Protein AF-A0A7Z9SEG4-F1 (afdb_monomer_lite)

Radius of gyration: 17.9 Å; chains: 1; bounding box: 52×34×48 Å

pLDDT: mean 83.21, std 14.23, range [38.59, 97.62]

Foldseek 3Di:
DPPLPDAKDKDKQADPVCVLQAPQPRWAAPVRVLVVLVSDDFQFWKWKWAFWCALPFTAIWTWTDTSNDIWIWGFRCPDVVGGPIDGLVPDFPVPDDPPPRPDDDPVNSHTTTPIMIMIGHDPVPDDDDDDDPPDDPVVVCVVVCVVVVPPDDRDKDWAWDAWDKDKIFGNADPSGDNCPVPPPDPVGIDIDTDHTDTDID

Secondary structure (DSSP, 8-state):
--------EEEEES-HHHHHTT--SS-B-HHHHHHHHTTS-TT-BEEEEEE--GGG---EEEEEEETTEEEEEEEETTSSSS-EEEETTT--GGGTS---PPP--GGGGS--BSEEEEEE--GGG-----PPTT--HHHHHHHHHHHHT--------EEEES-EEEEEE----TT---GGG-S--TTTEEEEEEPSEEEE-

Structure (mmCIF, N/CA/C/O backbone):
data_AF-A0A7Z9SEG4-F1
#
_entry.id   AF-A0A7Z9SEG4-F1
#
loop_
_atom_site.group_PDB
_atom_site.id
_atom_site.type_symbol
_atom_site.label_atom_id
_atom_site.label_alt_id
_atom_site.label_comp_id
_atom_site.label_asym_id
_atom_site.label_entity_id
_atom_site.label_seq_id
_atom_site.pdbx_PDB_ins_code
_atom_site.Cartn_x
_atom_site.Cartn_y
_atom_site.Cartn_z
_atom_site.occupancy
_atom_site.B_iso_or_equiv
_atom_site.auth_seq_id
_atom_site.auth_comp_id
_atom_site.auth_asym_id
_atom_site.auth_atom_id
_atom_site.pdbx_PDB_model_num
ATOM 1 N N . MET A 1 1 ? -30.290 11.384 -7.084 1.00 38.59 1 MET A N 1
ATOM 2 C CA . MET A 1 1 ? -29.265 10.984 -6.103 1.00 38.59 1 MET A CA 1
ATOM 3 C C . MET A 1 1 ? -29.045 9.500 -6.323 1.00 38.59 1 MET A C 1
ATOM 5 O O . MET A 1 1 ? -29.920 8.720 -5.975 1.00 38.59 1 MET A O 1
ATOM 9 N N . ILE A 1 2 ? -28.007 9.134 -7.077 1.00 39.34 2 ILE A N 1
ATOM 10 C CA . ILE A 1 2 ? -27.655 7.723 -7.262 1.00 39.34 2 ILE A CA 1
ATOM 11 C C . ILE A 1 2 ? -26.959 7.345 -5.964 1.00 39.34 2 ILE A C 1
ATOM 13 O O . ILE A 1 2 ? -25.858 7.815 -5.699 1.00 39.34 2 ILE A O 1
ATOM 17 N N . ILE A 1 3 ? -27.660 6.612 -5.106 1.00 45.16 3 ILE A N 1
ATOM 18 C CA . ILE A 1 3 ? -27.028 5.966 -3.963 1.00 45.16 3 ILE A CA 1
ATOM 19 C C . ILE A 1 3 ? -26.102 4.926 -4.590 1.00 45.16 3 ILE A C 1
ATOM 21 O O . ILE A 1 3 ? -26.561 4.048 -5.316 1.00 45.16 3 ILE A O 1
ATOM 25 N N . SER A 1 4 ? -24.797 5.107 -4.422 1.00 53.44 4 SER A N 1
ATOM 26 C CA . SER A 1 4 ? -23.819 4.100 -4.806 1.00 53.44 4 SER A CA 1
ATOM 27 C C . SER A 1 4 ? -24.093 2.860 -3.948 1.00 53.44 4 SER A C 1
ATOM 29 O O . SER A 1 4 ? -23.812 2.877 -2.758 1.00 53.44 4 SER A O 1
ATOM 31 N N . ASP A 1 5 ? -24.655 1.795 -4.529 1.00 64.19 5 ASP A N 1
ATOM 32 C CA . ASP A 1 5 ? -24.838 0.475 -3.882 1.00 64.19 5 ASP A CA 1
ATOM 33 C C . ASP A 1 5 ? -23.498 -0.254 -3.639 1.00 64.19 5 ASP A C 1
ATOM 35 O O . ASP A 1 5 ? -23.445 -1.460 -3.375 1.00 64.19 5 ASP A O 1
ATOM 39 N N . LYS A 1 6 ? -22.380 0.459 -3.785 1.00 76.69 6 LYS A N 1
ATOM 40 C CA . LYS A 1 6 ? -21.054 -0.098 -3.597 1.00 76.69 6 LYS A CA 1
ATOM 41 C C . LYS A 1 6 ? -20.789 -0.279 -2.113 1.00 76.69 6 LYS A C 1
ATOM 43 O O . LYS A 1 6 ? -21.224 0.506 -1.280 1.00 76.69 6 LYS A O 1
ATOM 48 N N . ARG A 1 7 ? -20.055 -1.340 -1.806 1.00 87.94 7 ARG A N 1
ATOM 49 C CA . ARG A 1 7 ? -19.527 -1.635 -0.475 1.00 87.94 7 ARG A CA 1
ATOM 50 C C . ARG A 1 7 ? -18.023 -1.429 -0.508 1.00 87.94 7 ARG A C 1
ATOM 52 O O . ARG A 1 7 ? -17.440 -1.477 -1.596 1.00 87.94 7 ARG A O 1
ATOM 59 N N . SER A 1 8 ? -17.417 -1.265 0.665 1.00 92.81 8 SER A N 1
ATOM 60 C CA . SER A 1 8 ? -15.964 -1.328 0.799 1.00 92.81 8 SER A CA 1
ATOM 61 C C . SER A 1 8 ? -15.424 -2.575 0.095 1.00 92.81 8 SER A C 1
ATOM 63 O O . SER A 1 8 ? -16.002 -3.663 0.209 1.00 92.81 8 SER A O 1
ATOM 65 N N . ILE A 1 9 ? -14.350 -2.414 -0.671 1.00 93.94 9 ILE A N 1
ATOM 66 C CA . ILE A 1 9 ? -13.813 -3.464 -1.539 1.00 93.94 9 ILE A CA 1
ATOM 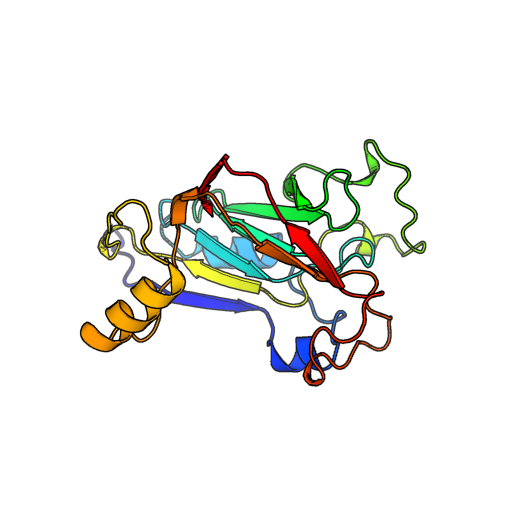67 C C . ILE A 1 9 ? -12.295 -3.374 -1.600 1.00 93.94 9 ILE A C 1
ATOM 69 O O . ILE A 1 9 ? -11.742 -2.281 -1.547 1.00 93.94 9 ILE A O 1
ATOM 73 N N . ILE A 1 10 ? -11.640 -4.524 -1.760 1.00 94.94 10 ILE A N 1
ATOM 74 C CA . ILE A 1 10 ? -10.233 -4.596 -2.150 1.00 94.94 10 ILE A CA 1
ATOM 75 C C . ILE A 1 10 ? -10.153 -4.963 -3.627 1.00 94.94 10 ILE A C 1
ATOM 77 O O . ILE A 1 10 ? -10.695 -5.983 -4.055 1.00 94.94 10 ILE A O 1
ATOM 81 N N . LEU A 1 11 ? -9.455 -4.129 -4.386 1.00 95.25 11 LEU A N 1
ATOM 82 C CA . LEU A 1 11 ? -9.065 -4.363 -5.764 1.00 95.25 11 LEU A CA 1
ATOM 83 C C . LEU A 1 11 ? -7.620 -4.862 -5.766 1.00 95.25 11 LEU A C 1
ATOM 85 O O . LEU A 1 11 ? -6.715 -4.176 -5.289 1.00 95.25 11 LEU A O 1
ATOM 89 N N . ALA A 1 12 ? -7.414 -6.078 -6.265 1.00 95.25 12 ALA A N 1
ATOM 90 C CA . ALA A 1 12 ? -6.092 -6.667 -6.419 1.00 95.25 12 ALA A CA 1
ATOM 91 C C . ALA A 1 12 ? -5.702 -6.656 -7.899 1.00 95.25 12 ALA A C 1
ATOM 93 O O . ALA A 1 12 ? -6.347 -7.297 -8.731 1.00 95.25 12 ALA A O 1
ATOM 94 N N . TYR A 1 13 ? -4.633 -5.934 -8.209 1.00 95.06 13 TYR A N 1
ATOM 95 C CA . TYR A 1 13 ? -4.049 -5.843 -9.537 1.00 95.06 13 TYR A CA 1
ATOM 96 C C . TYR A 1 13 ? -2.912 -6.858 -9.625 1.00 95.06 13 TYR A C 1
ATOM 98 O O . TYR A 1 13 ? -1.961 -6.805 -8.843 1.00 95.06 13 TYR A O 1
ATOM 106 N N . ASN A 1 14 ? -3.033 -7.806 -10.561 1.00 92.00 14 ASN A N 1
ATOM 107 C CA . ASN A 1 14 ? -2.236 -9.037 -10.620 1.00 92.00 14 ASN A CA 1
ATOM 108 C C . ASN A 1 14 ? -2.370 -9.897 -9.344 1.00 92.00 14 ASN A C 1
ATOM 110 O O . ASN A 1 14 ? -3.401 -9.891 -8.676 1.00 92.00 14 ASN A O 1
ATOM 114 N N . THR A 1 15 ? -1.372 -10.735 -9.045 1.00 89.69 15 THR A N 1
ATOM 115 C CA . THR A 1 15 ? -1.440 -11.713 -7.950 1.00 89.69 15 THR A CA 1
ATOM 116 C C . THR A 1 15 ? -0.110 -11.813 -7.222 1.00 89.69 15 THR A C 1
ATOM 118 O O . THR A 1 15 ? 0.933 -11.871 -7.877 1.00 89.69 15 THR A O 1
ATOM 121 N N . VAL A 1 16 ? -0.164 -11.994 -5.902 1.00 85.50 16 VAL A N 1
ATOM 122 C CA . VAL A 1 16 ? 1.016 -12.293 -5.078 1.00 85.50 16 VAL A CA 1
ATOM 123 C C . VAL A 1 16 ? 1.747 -13.541 -5.584 1.00 85.50 16 VAL A C 1
ATOM 125 O O . VAL A 1 16 ? 2.963 -13.530 -5.666 1.00 85.50 16 VAL A O 1
ATOM 128 N N . GLU A 1 17 ? 1.045 -14.593 -6.022 1.00 84.69 17 GLU A N 1
ATOM 129 C CA . GLU A 1 17 ? 1.696 -15.809 -6.546 1.00 84.69 17 GLU A CA 1
ATOM 130 C C . GLU A 1 17 ? 2.631 -15.517 -7.732 1.00 84.69 17 GLU A C 1
ATOM 132 O O . GLU A 1 17 ? 3.761 -16.004 -7.776 1.00 84.69 17 GLU A O 1
ATOM 137 N N . ARG A 1 18 ? 2.171 -14.715 -8.697 1.00 84.88 18 ARG A N 1
ATOM 138 C CA . ARG A 1 18 ? 2.988 -14.294 -9.845 1.00 84.88 18 ARG A CA 1
ATOM 139 C C . ARG A 1 18 ? 4.162 -13.426 -9.405 1.00 84.88 18 ARG A C 1
ATOM 141 O O . ARG A 1 18 ? 5.273 -13.658 -9.872 1.00 84.88 18 ARG A O 1
ATOM 148 N N . LEU A 1 19 ? 3.930 -12.503 -8.472 1.00 83.50 19 LEU A N 1
ATOM 149 C CA . LEU A 1 19 ? 4.985 -11.676 -7.890 1.00 83.50 19 LEU A CA 1
ATOM 150 C C . LEU A 1 19 ? 6.067 -12.533 -7.212 1.00 83.50 19 LEU A C 1
ATOM 152 O O . LEU A 1 19 ? 7.251 -12.311 -7.442 1.00 83.50 19 LEU A O 1
ATOM 156 N N . LEU A 1 20 ? 5.674 -13.552 -6.439 1.00 78.44 20 LEU A N 1
ATOM 157 C CA . LEU A 1 20 ? 6.602 -14.464 -5.760 1.00 78.44 20 LEU A CA 1
ATOM 158 C C . LEU A 1 20 ? 7.392 -15.344 -6.739 1.00 78.44 20 LEU A C 1
ATOM 160 O O . LEU A 1 20 ? 8.507 -15.743 -6.427 1.00 78.44 20 LEU A O 1
ATOM 164 N N . LYS A 1 21 ? 6.841 -15.620 -7.928 1.00 78.88 21 LYS A N 1
ATOM 165 C CA . LYS A 1 21 ? 7.554 -16.258 -9.054 1.00 78.88 21 LYS A CA 1
ATOM 166 C C . LYS A 1 21 ? 8.374 -15.259 -9.880 1.00 78.88 21 LYS A C 1
ATOM 168 O O . LYS A 1 21 ? 8.955 -15.633 -10.896 1.00 78.88 21 LYS A O 1
ATOM 173 N N . GLY A 1 22 ? 8.392 -13.998 -9.456 1.00 76.94 22 GLY A N 1
ATOM 174 C CA . GLY A 1 22 ? 9.146 -12.907 -10.039 1.00 76.94 22 GLY A CA 1
ATOM 175 C C . GLY A 1 22 ? 8.631 -12.399 -11.385 1.00 76.94 22 GLY A C 1
ATOM 176 O O . GLY A 1 22 ? 9.407 -11.955 -12.232 1.00 76.94 22 GLY A O 1
ATOM 177 N N . ASP A 1 23 ? 7.316 -12.435 -11.582 1.00 81.38 23 ASP A N 1
ATOM 178 C CA . ASP A 1 23 ? 6.656 -11.769 -12.701 1.00 81.38 23 ASP A CA 1
ATOM 179 C C . ASP A 1 23 ? 6.561 -10.257 -12.449 1.00 81.38 23 ASP A C 1
ATOM 181 O O . ASP A 1 23 ? 5.617 -9.766 -11.835 1.00 81.38 23 ASP A O 1
ATOM 185 N N . PHE A 1 24 ? 7.561 -9.522 -12.938 1.00 79.69 24 PHE A N 1
ATOM 186 C CA . PHE A 1 24 ? 7.617 -8.054 -12.895 1.00 79.69 24 PHE A CA 1
ATOM 187 C C . PHE A 1 24 ? 7.248 -7.395 -14.235 1.00 79.69 24 PHE A C 1
ATOM 189 O O . PHE A 1 24 ? 7.429 -6.189 -14.413 1.00 79.69 24 PHE A O 1
ATOM 196 N N . PHE A 1 25 ? 6.754 -8.189 -15.190 1.00 79.25 25 PHE A N 1
ATOM 197 C CA . PHE A 1 25 ? 6.509 -7.772 -16.575 1.00 79.25 25 PHE A CA 1
ATOM 198 C C . PHE A 1 25 ? 5.028 -7.603 -16.895 1.00 79.25 25 PHE A C 1
ATOM 200 O O . PHE A 1 25 ? 4.685 -6.928 -17.862 1.00 79.25 25 PHE A O 1
ATOM 207 N N . HIS A 1 26 ? 4.150 -8.210 -16.099 1.00 86.06 26 HIS A N 1
ATOM 208 C CA . HIS A 1 26 ? 2.727 -7.907 -16.126 1.00 86.06 26 HIS A CA 1
ATOM 209 C C . HIS A 1 26 ? 2.437 -6.892 -15.043 1.00 86.06 26 HIS A C 1
ATOM 211 O O . HIS A 1 26 ? 2.637 -7.161 -13.865 1.00 86.06 26 HIS A O 1
ATOM 217 N N . PHE A 1 27 ? 1.968 -5.727 -15.453 1.00 90.00 27 PHE A N 1
ATOM 218 C CA . PHE A 1 27 ? 1.819 -4.582 -14.576 1.00 90.00 27 PHE A CA 1
ATOM 219 C C . PHE A 1 27 ? 0.515 -3.852 -14.868 1.00 90.00 27 PHE A C 1
ATOM 221 O O . PHE A 1 27 ? -0.074 -4.002 -15.937 1.00 90.00 27 PHE A O 1
ATOM 228 N N . SER A 1 28 ? 0.086 -3.057 -13.899 1.00 92.94 28 SER A N 1
ATOM 229 C CA . SER A 1 28 ? -0.955 -2.047 -14.067 1.00 92.94 28 SER A CA 1
ATOM 230 C C . SER A 1 28 ? -0.333 -0.656 -14.033 1.00 92.94 28 SER A C 1
ATOM 232 O O . SER A 1 28 ? 0.737 -0.461 -13.447 1.00 92.94 28 SER A O 1
ATOM 234 N N . LYS A 1 29 ? -0.994 0.305 -14.674 1.00 92.62 29 LYS A N 1
ATOM 235 C CA . LYS A 1 29 ? -0.584 1.715 -14.687 1.00 92.62 29 LYS A CA 1
ATOM 236 C C . LYS A 1 29 ? -1.476 2.560 -13.783 1.00 92.62 29 LYS A C 1
ATOM 238 O O . LYS A 1 29 ? -2.625 2.195 -13.530 1.00 92.62 29 LYS A O 1
ATOM 243 N N . ILE A 1 30 ? -0.972 3.717 -13.350 1.00 93.81 30 ILE A N 1
ATOM 244 C CA . ILE A 1 30 ? -1.744 4.685 -12.551 1.00 93.81 30 ILE A CA 1
ATOM 245 C C . ILE A 1 30 ? -3.067 5.031 -13.252 1.00 93.81 30 ILE A C 1
ATOM 247 O O . ILE A 1 30 ? -4.122 5.054 -12.617 1.00 93.81 30 ILE A O 1
ATOM 251 N N . GLU A 1 31 ? -3.049 5.248 -14.569 1.00 93.00 31 GLU A N 1
ATOM 252 C CA . GLU A 1 31 ? -4.240 5.639 -15.331 1.00 93.00 31 GLU A CA 1
ATOM 253 C C . GLU A 1 31 ? -5.309 4.539 -15.359 1.00 93.00 31 GLU A C 1
ATOM 255 O O . GLU A 1 31 ? -6.501 4.833 -15.341 1.00 93.00 31 GLU A O 1
ATOM 260 N N . GLU A 1 32 ? -4.899 3.271 -15.394 1.00 93.94 32 GLU A N 1
ATOM 261 C CA . GLU A 1 32 ? -5.815 2.124 -15.406 1.00 93.94 32 GLU A CA 1
ATOM 262 C C . GLU A 1 32 ? -6.486 1.958 -14.036 1.00 93.94 32 GLU A C 1
ATOM 264 O O . GLU A 1 32 ? -7.704 1.807 -13.952 1.00 93.94 32 GLU A O 1
ATOM 269 N N . ILE A 1 33 ? -5.698 2.074 -12.963 1.00 95.56 33 ILE A N 1
ATOM 270 C CA . ILE A 1 33 ? -6.176 1.991 -11.577 1.00 95.56 33 ILE A CA 1
ATOM 271 C C . ILE A 1 33 ? -7.150 3.144 -11.272 1.00 95.56 33 ILE A C 1
ATOM 273 O O . ILE A 1 33 ? -8.247 2.934 -10.753 1.00 95.56 33 ILE A O 1
ATOM 277 N N . THR A 1 34 ? -6.788 4.376 -11.637 1.00 95.38 34 THR A N 1
ATOM 278 C CA . THR A 1 34 ? -7.620 5.569 -11.379 1.00 95.38 34 THR A CA 1
ATOM 279 C C . THR A 1 34 ? -8.923 5.577 -12.183 1.00 95.38 34 THR A C 1
ATOM 281 O O . THR A 1 34 ? -9.952 6.037 -11.682 1.00 95.38 34 THR A O 1
ATOM 284 N N . GLN A 1 35 ? -8.936 5.009 -13.395 1.00 95.25 35 GLN A N 1
ATOM 285 C CA . GLN A 1 35 ? -10.178 4.791 -14.149 1.00 95.25 35 GLN A CA 1
ATOM 286 C C . GLN A 1 35 ? -11.146 3.858 -13.415 1.00 95.25 35 GLN A C 1
ATOM 288 O O . GLN A 1 35 ? -12.361 4.064 -13.472 1.00 95.25 35 GLN A O 1
ATOM 293 N N . GLU A 1 36 ? -10.639 2.848 -12.707 1.00 93.69 36 GLU A N 1
ATOM 294 C CA . GLU A 1 36 ? -11.483 1.962 -11.911 1.00 93.69 36 GLU A CA 1
ATOM 295 C C . GLU A 1 36 ? -12.069 2.689 -10.689 1.00 93.69 36 GLU A C 1
ATOM 297 O O . GLU A 1 36 ? -13.268 2.550 -10.402 1.00 93.69 36 GLU A O 1
ATOM 302 N N . PHE A 1 37 ? -11.269 3.543 -10.038 1.00 95.31 37 PHE A N 1
ATOM 303 C CA . PHE A 1 37 ? -11.691 4.355 -8.887 1.00 95.31 37 PHE A CA 1
ATOM 304 C C . PHE A 1 37 ? -12.780 5.363 -9.240 1.00 95.31 37 PHE A C 1
ATOM 306 O O . PHE A 1 37 ? -13.662 5.607 -8.420 1.00 95.31 37 PHE A O 1
ATOM 313 N N . ALA A 1 38 ? -12.800 5.874 -10.476 1.00 93.19 38 ALA A N 1
ATOM 314 C CA . ALA A 1 38 ? -13.823 6.808 -10.953 1.00 93.19 38 ALA A CA 1
ATOM 315 C C . ALA A 1 38 ? -15.262 6.262 -10.849 1.00 93.19 38 ALA A C 1
ATOM 317 O O . ALA A 1 38 ? -16.230 7.019 -10.939 1.00 93.19 38 ALA A O 1
ATOM 318 N N . ASN A 1 39 ? -15.423 4.950 -10.648 1.00 91.88 39 ASN A N 1
ATOM 319 C CA . ASN A 1 39 ? -16.723 4.334 -10.416 1.00 91.88 39 ASN A CA 1
ATOM 320 C C . ASN A 1 39 ? -17.193 4.428 -8.950 1.00 91.88 39 ASN A C 1
ATOM 322 O O . ASN A 1 39 ? -18.294 3.963 -8.653 1.00 91.88 39 ASN A O 1
ATOM 326 N N . PHE A 1 40 ? -16.357 4.876 -8.016 1.00 93.50 40 PHE A N 1
ATOM 327 C CA . PHE A 1 40 ? -16.645 4.965 -6.581 1.00 93.50 40 PHE A CA 1
ATOM 328 C C . PHE A 1 40 ? -16.966 6.406 -6.178 1.00 93.50 40 PHE A C 1
ATOM 330 O O . PHE A 1 40 ? -16.830 7.334 -6.976 1.00 93.50 40 PHE A O 1
ATOM 337 N N . ASP A 1 41 ? -17.465 6.588 -4.955 1.00 94.56 41 ASP A N 1
ATOM 338 C CA . ASP A 1 41 ? -17.665 7.933 -4.427 1.00 94.56 41 ASP A CA 1
ATOM 339 C C . ASP A 1 41 ? -16.300 8.608 -4.239 1.00 94.56 41 ASP A C 1
ATOM 341 O O . ASP A 1 41 ? -15.339 7.988 -3.787 1.00 94.56 41 ASP A O 1
ATOM 345 N N . LYS A 1 42 ? -16.225 9.879 -4.622 1.00 95.69 42 LYS A N 1
ATOM 346 C CA . LYS A 1 42 ? -14.997 10.672 -4.693 1.00 95.69 42 LYS A CA 1
ATOM 347 C C . LYS A 1 42 ? -14.308 10.820 -3.345 1.00 95.69 42 LYS A C 1
ATOM 349 O O . LYS A 1 42 ? -13.086 10.906 -3.310 1.00 95.69 42 LYS A O 1
ATOM 354 N N . GLU A 1 43 ? -15.096 10.845 -2.272 1.00 95.50 43 GLU A N 1
ATOM 355 C CA . GLU A 1 43 ? -14.629 11.033 -0.897 1.00 95.50 43 GLU A CA 1
ATOM 356 C C . GLU A 1 43 ? -14.315 9.708 -0.191 1.00 95.50 43 GLU A C 1
ATOM 358 O O . GLU A 1 43 ? -14.003 9.718 0.998 1.00 95.50 43 GLU A O 1
ATOM 363 N N . TRP A 1 44 ? -14.398 8.562 -0.878 1.00 96.12 44 TRP A N 1
ATOM 364 C CA . TRP A 1 44 ? -14.004 7.287 -0.281 1.00 96.12 44 TRP A CA 1
ATOM 365 C C . TRP A 1 44 ? -12.486 7.228 -0.092 1.00 96.12 44 TRP A C 1
ATOM 367 O O . TRP A 1 44 ? -11.757 7.394 -1.078 1.00 96.12 44 TRP A O 1
ATOM 377 N N . PRO A 1 45 ? -12.002 6.983 1.143 1.00 96.50 45 PRO A N 1
ATOM 378 C CA . PRO A 1 45 ? -10.597 6.764 1.409 1.00 96.50 45 PRO A CA 1
ATOM 379 C C . PRO A 1 45 ? -10.058 5.604 0.591 1.00 96.50 45 PRO A C 1
ATOM 381 O O . PRO A 1 45 ? -10.711 4.563 0.433 1.00 96.50 45 PRO A O 1
ATOM 384 N N . VAL A 1 46 ? -8.841 5.801 0.111 1.00 96.94 46 VAL A N 1
ATOM 385 C CA . VAL A 1 46 ? -8.051 4.784 -0.559 1.00 96.94 46 VAL A CA 1
ATOM 386 C C . VAL A 1 46 ? -6.918 4.397 0.377 1.00 96.94 46 VAL A C 1
ATOM 388 O O . VAL A 1 46 ? -6.245 5.269 0.915 1.00 96.94 46 VAL A O 1
ATOM 391 N N . ILE A 1 47 ? -6.732 3.098 0.593 1.00 96.88 47 ILE A N 1
ATOM 392 C CA . ILE A 1 47 ? -5.596 2.554 1.344 1.00 96.88 47 ILE A CA 1
ATOM 393 C C . ILE A 1 47 ? -5.063 1.379 0.544 1.00 96.88 47 ILE A C 1
ATOM 395 O O . ILE A 1 47 ? -5.784 0.410 0.304 1.00 96.88 47 ILE A O 1
ATOM 399 N N . GLY A 1 48 ? -3.813 1.447 0.114 1.00 96.19 48 GLY A N 1
ATOM 400 C CA . GLY A 1 48 ? -3.231 0.421 -0.727 1.00 96.19 48 GLY A CA 1
ATOM 401 C C . GLY A 1 48 ? -1.744 0.240 -0.515 1.00 96.19 48 GLY A C 1
ATOM 402 O O . GLY A 1 48 ? -1.033 1.145 -0.088 1.00 96.19 48 GLY A O 1
ATOM 403 N N . LEU A 1 49 ? -1.291 -0.958 -0.858 1.00 95.12 49 LEU A N 1
ATOM 404 C CA . LEU A 1 49 ? 0.109 -1.346 -0.832 1.00 95.12 49 LEU A CA 1
ATOM 405 C C . LEU A 1 49 ? 0.446 -2.180 -2.060 1.00 95.12 49 LEU A C 1
ATOM 407 O O . LEU A 1 49 ? -0.422 -2.807 -2.676 1.00 95.12 49 LEU A O 1
ATOM 411 N N . GLY A 1 50 ? 1.723 -2.232 -2.392 1.00 93.38 50 GLY A N 1
ATOM 412 C CA . GLY A 1 50 ? 2.228 -3.081 -3.450 1.00 93.38 50 GLY A CA 1
ATOM 413 C C . GLY A 1 50 ? 3.682 -2.786 -3.747 1.00 93.38 50 GLY A C 1
ATOM 414 O O . GLY A 1 50 ? 4.445 -2.377 -2.879 1.00 93.38 50 GLY A O 1
ATOM 415 N N . THR A 1 51 ? 4.064 -2.994 -4.997 1.00 90.75 51 THR A N 1
ATOM 416 C CA . THR A 1 51 ? 5.434 -2.775 -5.455 1.00 90.75 51 THR A CA 1
ATOM 417 C C . THR A 1 51 ? 5.410 -2.201 -6.859 1.00 90.75 51 THR A C 1
ATOM 419 O O . THR A 1 51 ? 4.427 -2.342 -7.594 1.00 90.75 51 THR A O 1
ATOM 422 N N . THR A 1 52 ? 6.507 -1.574 -7.253 1.00 88.00 52 THR A N 1
ATOM 423 C CA . THR A 1 52 ? 6.696 -1.098 -8.616 1.00 88.00 52 THR A CA 1
ATOM 424 C C . THR A 1 52 ? 7.805 -1.891 -9.306 1.00 88.00 52 THR A C 1
ATOM 426 O O . THR A 1 52 ? 8.493 -2.704 -8.703 1.00 88.00 52 THR A O 1
ATOM 429 N N . ASN A 1 53 ? 7.957 -1.737 -10.613 1.00 78.56 53 ASN A N 1
ATOM 430 C CA . ASN A 1 53 ? 9.167 -2.125 -11.337 1.00 78.56 53 ASN A CA 1
ATOM 431 C C . ASN A 1 53 ? 9.975 -0.888 -11.777 1.00 78.56 53 ASN A C 1
ATOM 433 O O . ASN A 1 53 ? 10.912 -1.019 -12.570 1.00 78.56 53 ASN A O 1
ATOM 437 N N . TRP A 1 54 ? 9.617 0.300 -11.269 1.00 76.44 54 TRP A N 1
ATOM 438 C CA . TRP A 1 54 ? 10.150 1.582 -11.713 1.00 76.44 54 TRP A CA 1
ATOM 439 C C . TRP A 1 54 ? 11.670 1.622 -11.621 1.00 76.44 54 TRP A C 1
ATOM 441 O O . TRP A 1 54 ? 12.256 1.278 -10.593 1.00 76.44 54 TRP A O 1
ATOM 451 N N . TYR A 1 55 ? 12.329 1.975 -12.726 1.00 69.56 55 TYR A N 1
ATOM 452 C CA . TYR A 1 55 ? 13.790 1.953 -12.841 1.00 69.56 55 TYR A CA 1
ATOM 453 C C . TYR A 1 55 ? 14.464 0.628 -12.410 1.00 69.56 55 TYR A C 1
ATOM 455 O O . TYR A 1 55 ? 15.641 0.624 -12.039 1.00 69.56 55 TYR A O 1
ATOM 463 N N . LYS A 1 56 ? 13.746 -0.509 -12.457 1.00 70.06 56 LYS A N 1
ATOM 464 C CA . LYS A 1 56 ? 14.180 -1.815 -11.909 1.00 70.06 56 LYS A CA 1
ATOM 465 C C . LYS A 1 56 ? 14.526 -1.771 -10.412 1.00 70.06 56 LYS A C 1
ATOM 467 O O . LYS A 1 56 ? 15.393 -2.512 -9.939 1.00 70.06 56 LYS A O 1
ATOM 472 N N . ARG A 1 57 ? 13.867 -0.884 -9.666 1.00 73.56 57 ARG A N 1
ATOM 473 C CA . ARG A 1 57 ? 13.986 -0.721 -8.215 1.00 73.56 57 ARG A CA 1
ATOM 474 C C . ARG A 1 57 ? 12.624 -0.991 -7.613 1.00 73.56 57 ARG A C 1
ATOM 476 O O . ARG A 1 57 ? 11.773 -0.114 -7.561 1.00 73.56 57 ARG A O 1
ATOM 483 N N . ASN A 1 58 ? 12.415 -2.240 -7.224 1.00 76.44 58 ASN A N 1
ATOM 484 C CA . ASN A 1 58 ? 11.054 -2.710 -7.059 1.00 76.44 58 ASN A CA 1
ATOM 485 C C . ASN A 1 58 ? 10.341 -2.001 -5.894 1.00 76.44 58 ASN A C 1
ATOM 487 O O . ASN A 1 58 ? 9.222 -1.534 -6.074 1.00 76.44 58 ASN A O 1
ATOM 491 N N . GLY A 1 59 ? 11.050 -1.749 -4.787 1.00 81.31 59 GLY A N 1
ATOM 492 C CA . GLY A 1 59 ? 10.626 -0.885 -3.682 1.00 81.31 59 GLY A CA 1
ATOM 493 C C . GLY A 1 59 ? 9.219 -1.170 -3.153 1.00 81.31 59 GLY A C 1
ATOM 494 O O . GLY A 1 59 ? 8.560 -2.134 -3.548 1.00 81.31 59 GLY A O 1
ATOM 495 N N . GLU A 1 60 ? 8.753 -0.305 -2.260 1.00 89.00 60 GLU A N 1
ATOM 496 C CA . GLU A 1 60 ? 7.416 -0.428 -1.678 1.00 89.00 60 GLU A CA 1
ATOM 497 C C . GLU A 1 60 ? 6.541 0.703 -2.215 1.00 89.00 60 GLU A C 1
ATOM 499 O O . GLU A 1 60 ? 6.915 1.877 -2.146 1.00 89.00 60 GLU A O 1
ATOM 504 N N . ALA A 1 61 ? 5.402 0.345 -2.802 1.00 93.44 61 ALA A N 1
ATOM 505 C CA . ALA A 1 61 ? 4.414 1.292 -3.297 1.00 93.44 61 ALA A CA 1
ATOM 506 C C . ALA A 1 61 ? 3.261 1.398 -2.295 1.00 93.44 61 ALA A C 1
ATOM 508 O O . ALA A 1 61 ? 2.772 0.385 -1.794 1.00 93.44 61 ALA A O 1
ATOM 509 N N . ILE A 1 62 ? 2.822 2.622 -2.032 1.00 94.94 62 ILE A N 1
ATOM 510 C CA . ILE A 1 62 ? 1.716 2.957 -1.134 1.00 94.94 62 ILE A CA 1
ATOM 511 C C . ILE A 1 62 ? 0.693 3.742 -1.953 1.00 94.94 62 ILE A C 1
ATOM 513 O O . ILE A 1 62 ? 1.065 4.530 -2.822 1.00 94.94 62 ILE A O 1
ATOM 517 N N . VAL A 1 63 ? -0.594 3.515 -1.703 1.00 96.19 63 VAL A N 1
ATOM 518 C CA . VAL A 1 63 ? -1.664 4.343 -2.270 1.00 96.19 63 VAL A CA 1
ATOM 519 C C . VAL A 1 63 ? -2.524 4.864 -1.145 1.00 96.19 63 VAL A C 1
ATOM 521 O O . VAL A 1 63 ? -3.068 4.075 -0.375 1.00 96.19 63 VAL A O 1
ATOM 524 N N . GLU A 1 64 ? -2.667 6.178 -1.072 1.00 96.12 64 GLU A N 1
ATOM 525 C CA . GLU A 1 64 ? -3.464 6.832 -0.040 1.00 96.12 64 GLU A CA 1
ATOM 526 C C . GLU A 1 64 ? -4.271 8.014 -0.588 1.00 96.12 64 GLU A C 1
ATOM 528 O O . GLU A 1 64 ? -4.249 8.311 -1.784 1.00 96.12 64 GLU A O 1
ATOM 533 N N . GLY A 1 65 ? -5.041 8.670 0.281 1.00 95.56 65 GLY A N 1
ATOM 534 C CA . GLY A 1 65 ? -5.902 9.793 -0.081 1.00 95.56 65 GLY A CA 1
ATOM 535 C C . GLY A 1 65 ? -7.331 9.354 -0.389 1.00 95.56 65 GLY A C 1
ATOM 536 O O . GLY A 1 65 ? -7.928 8.576 0.356 1.00 95.56 65 GLY A O 1
ATOM 537 N N . PHE A 1 66 ? -7.905 9.884 -1.468 1.00 97.06 66 PHE A N 1
ATOM 538 C CA . PHE A 1 66 ? -9.319 9.697 -1.809 1.00 97.06 66 PHE A CA 1
ATOM 539 C C . PHE A 1 66 ? -9.493 9.210 -3.244 1.00 97.06 66 PHE A C 1
ATOM 541 O O . PHE A 1 66 ? -8.654 9.490 -4.094 1.00 97.06 66 PHE A O 1
ATOM 548 N N . ALA A 1 67 ? -10.610 8.546 -3.546 1.00 96.50 67 ALA A N 1
ATOM 549 C CA . ALA A 1 67 ? -10.867 7.980 -4.872 1.00 96.50 67 ALA A CA 1
ATOM 550 C C . ALA A 1 67 ? -10.759 9.001 -6.026 1.00 96.50 67 ALA A C 1
ATOM 552 O O . ALA A 1 67 ? -10.358 8.629 -7.127 1.00 96.50 67 ALA A O 1
ATOM 553 N N . GLU A 1 68 ? -11.097 10.279 -5.795 1.00 96.00 68 GLU A N 1
ATOM 554 C CA . GLU A 1 68 ? -10.934 11.339 -6.806 1.00 96.00 68 GLU A CA 1
ATOM 555 C C . GLU A 1 68 ? -9.477 11.773 -7.010 1.00 96.00 68 GLU A C 1
ATOM 557 O O . GLU A 1 68 ? -9.095 12.096 -8.132 1.00 96.00 68 GLU A O 1
ATOM 562 N N . ASN A 1 69 ? -8.679 11.788 -5.941 1.00 95.75 69 ASN A N 1
ATOM 563 C CA . ASN A 1 69 ? -7.295 12.259 -5.952 1.00 95.75 69 ASN A CA 1
ATOM 564 C C . ASN A 1 69 ? -6.413 11.308 -5.125 1.00 95.75 69 ASN A C 1
ATOM 566 O O . ASN A 1 69 ? -5.985 11.678 -4.028 1.00 95.75 69 ASN A O 1
ATOM 570 N N . PRO A 1 70 ? -6.184 10.073 -5.601 1.00 96.50 70 PRO A N 1
ATOM 571 C CA . PRO A 1 70 ? -5.295 9.147 -4.924 1.00 96.50 70 PRO A CA 1
ATOM 572 C C . PRO A 1 70 ? -3.841 9.570 -5.138 1.00 96.50 70 PRO A C 1
ATOM 574 O O . PRO A 1 70 ? -3.434 9.934 -6.250 1.00 96.50 70 PRO A O 1
ATOM 577 N N . GLU A 1 71 ? -3.050 9.470 -4.081 1.00 96.25 71 GLU A N 1
ATOM 578 C CA . GLU A 1 71 ? -1.604 9.623 -4.142 1.00 96.25 71 GLU A CA 1
ATOM 579 C C . GLU A 1 71 ? -0.966 8.246 -4.281 1.00 96.25 71 GLU A C 1
ATOM 581 O O . GLU A 1 71 ? -1.201 7.356 -3.468 1.00 96.25 71 GLU A O 1
ATOM 586 N N . PHE A 1 72 ? -0.166 8.071 -5.328 1.00 95.56 72 PHE A N 1
ATOM 587 C CA . PHE A 1 72 ? 0.674 6.901 -5.525 1.00 95.56 72 PHE A CA 1
ATOM 588 C C . PHE A 1 72 ? 2.063 7.268 -5.033 1.00 95.56 72 PHE A C 1
ATOM 590 O O . PHE A 1 72 ? 2.773 8.057 -5.651 1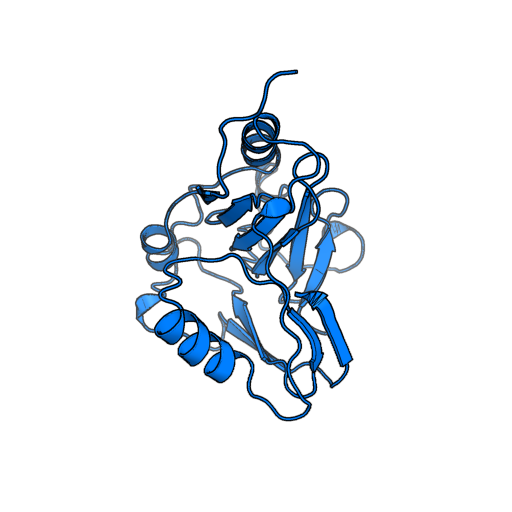.00 95.56 72 PHE A O 1
ATOM 597 N N . LEU A 1 73 ? 2.445 6.712 -3.897 1.00 93.94 73 LEU A N 1
ATOM 598 C CA . LEU A 1 73 ? 3.720 6.981 -3.260 1.00 93.94 73 LEU A CA 1
ATOM 599 C C . LEU A 1 73 ? 4.645 5.786 -3.454 1.00 93.94 73 LEU A C 1
ATOM 601 O O . LEU A 1 73 ? 4.217 4.632 -3.479 1.00 93.94 73 LEU A O 1
ATOM 605 N N . TRP A 1 74 ? 5.934 6.064 -3.566 1.00 91.25 74 TRP A N 1
ATOM 606 C CA . TRP A 1 74 ? 6.965 5.041 -3.628 1.00 91.25 74 TRP A CA 1
ATOM 607 C C . TRP A 1 74 ? 8.054 5.330 -2.610 1.00 91.25 74 TRP A C 1
ATOM 609 O O . TRP A 1 74 ? 8.615 6.426 -2.583 1.00 91.25 74 TRP A O 1
ATOM 619 N N . ALA A 1 75 ? 8.348 4.341 -1.773 1.00 88.19 75 ALA A N 1
ATOM 620 C CA . ALA A 1 75 ? 9.457 4.389 -0.839 1.00 88.19 75 ALA A CA 1
ATOM 621 C C . ALA A 1 75 ? 10.733 3.939 -1.558 1.00 88.19 75 ALA A C 1
ATOM 623 O O . ALA A 1 75 ? 10.927 2.744 -1.802 1.00 88.19 75 ALA A O 1
ATOM 624 N N . ASP A 1 76 ? 11.611 4.892 -1.883 1.00 84.25 76 ASP A N 1
ATOM 625 C CA . ASP A 1 76 ? 12.863 4.599 -2.580 1.00 84.25 76 ASP A CA 1
ATOM 626 C C . ASP A 1 76 ? 13.798 3.773 -1.674 1.00 84.25 76 ASP A C 1
ATOM 628 O O . ASP A 1 76 ? 14.283 4.275 -0.652 1.00 84.25 76 ASP A O 1
ATOM 632 N N . PRO A 1 77 ? 14.107 2.510 -2.020 1.00 79.06 77 PRO A N 1
ATOM 633 C CA . PRO A 1 77 ? 15.006 1.687 -1.218 1.00 79.06 77 PRO A CA 1
ATOM 634 C C . PRO A 1 77 ? 16.457 2.196 -1.237 1.00 79.06 77 PRO A C 1
ATOM 636 O O . PRO A 1 77 ? 17.278 1.756 -0.428 1.00 79.06 77 PRO A O 1
ATOM 639 N N . GLU A 1 78 ? 16.842 3.062 -2.173 1.00 79.31 78 GLU A N 1
ATOM 640 C CA . GLU A 1 78 ? 18.210 3.570 -2.321 1.00 79.31 78 GLU A CA 1
ATOM 641 C C . GLU A 1 78 ? 18.434 4.992 -1.815 1.00 79.31 78 GLU A C 1
ATOM 643 O O . GLU A 1 78 ? 19.592 5.412 -1.759 1.00 79.31 78 GLU A O 1
ATOM 648 N N . SER A 1 79 ? 17.387 5.689 -1.380 1.00 80.50 79 SER A N 1
ATOM 649 C CA . SER A 1 79 ? 17.526 7.025 -0.813 1.00 80.50 79 SER A CA 1
ATOM 650 C C . SER A 1 79 ? 18.378 7.028 0.462 1.00 80.50 79 SER A C 1
ATOM 652 O O . SER A 1 79 ? 18.582 6.000 1.117 1.00 80.50 79 SER A O 1
ATOM 654 N N . ASN A 1 80 ? 18.860 8.208 0.860 1.00 77.81 80 ASN A N 1
ATOM 655 C CA . ASN A 1 80 ? 19.561 8.398 2.128 1.00 77.81 80 ASN A CA 1
ATOM 656 C C . ASN A 1 80 ? 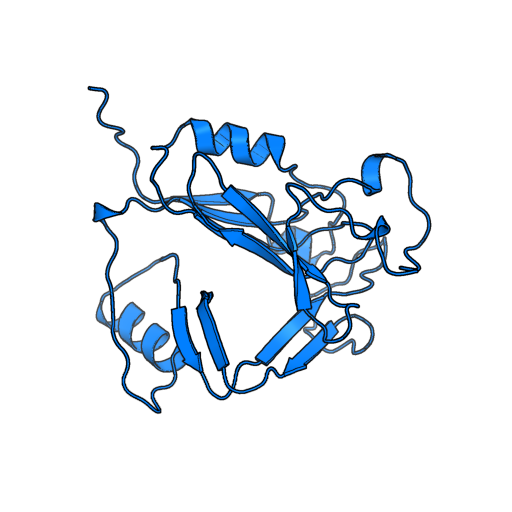18.867 9.469 2.996 1.00 77.81 80 ASN A C 1
ATOM 658 O O . ASN A 1 80 ? 19.010 10.659 2.705 1.00 77.81 80 ASN A O 1
ATOM 662 N N . PRO A 1 81 ? 18.150 9.088 4.072 1.00 77.88 81 PRO A N 1
ATOM 663 C CA . PRO A 1 81 ? 17.943 7.720 4.567 1.00 77.88 81 PRO A CA 1
ATOM 664 C C . PRO A 1 81 ? 17.032 6.877 3.644 1.00 77.88 81 PRO A C 1
ATOM 666 O O . PRO A 1 81 ? 16.253 7.464 2.889 1.00 77.88 81 PRO A O 1
ATOM 669 N N . PRO A 1 82 ? 17.108 5.529 3.687 1.00 78.50 82 PRO A N 1
ATOM 670 C CA . PRO A 1 82 ? 16.257 4.652 2.876 1.00 78.50 82 PRO A CA 1
ATOM 671 C C . PRO A 1 82 ? 14.765 4.833 3.162 1.00 78.50 82 PRO A C 1
ATOM 673 O O . PRO A 1 82 ? 14.370 5.068 4.305 1.00 78.50 82 PRO A O 1
ATOM 676 N N . GLY A 1 83 ? 13.940 4.663 2.130 1.00 80.69 83 GLY A N 1
ATOM 677 C CA . GLY A 1 83 ? 12.487 4.773 2.221 1.00 80.69 83 GLY A CA 1
ATOM 678 C C . GLY A 1 83 ? 11.976 6.211 2.160 1.00 80.69 83 GLY A C 1
ATOM 679 O O . GLY A 1 83 ? 10.910 6.497 2.700 1.00 80.69 83 GLY A O 1
ATOM 680 N N . LYS A 1 84 ? 12.724 7.127 1.529 1.00 85.56 84 LYS A N 1
ATOM 681 C CA . LYS A 1 84 ? 12.207 8.459 1.192 1.00 85.56 84 LYS A CA 1
ATOM 682 C C . LYS A 1 84 ? 11.007 8.276 0.267 1.00 85.56 84 LYS A C 1
ATOM 684 O O . LYS A 1 84 ? 11.119 7.604 -0.756 1.00 85.56 84 LYS A O 1
ATOM 689 N N . LEU A 1 85 ? 9.880 8.878 0.635 1.00 87.44 85 LEU A N 1
ATOM 690 C CA . LEU A 1 85 ? 8.672 8.846 -0.178 1.00 87.44 85 LEU A CA 1
ATOM 691 C C . LEU A 1 85 ? 8.806 9.804 -1.363 1.00 87.44 85 LEU A C 1
ATOM 693 O O . LEU A 1 85 ? 9.202 10.960 -1.200 1.00 87.44 85 LEU A O 1
ATOM 697 N N . ILE A 1 86 ? 8.470 9.298 -2.543 1.00 88.44 86 ILE A N 1
ATOM 698 C CA . ILE A 1 86 ? 8.371 10.039 -3.800 1.00 88.44 86 ILE A CA 1
ATOM 699 C C . ILE A 1 86 ? 6.925 9.931 -4.273 1.00 88.44 86 ILE A C 1
ATOM 701 O O . ILE A 1 86 ? 6.377 8.827 -4.305 1.00 88.44 86 ILE A O 1
ATOM 705 N N . ASN A 1 87 ? 6.308 11.058 -4.635 1.00 91.69 87 ASN A N 1
ATOM 706 C CA . ASN A 1 87 ? 4.946 11.054 -5.151 1.00 91.69 87 ASN A CA 1
ATOM 707 C C . ASN A 1 87 ? 4.971 10.803 -6.665 1.00 91.69 87 ASN A C 1
ATOM 709 O O . ASN A 1 87 ? 5.308 11.678 -7.459 1.00 91.69 87 ASN A O 1
ATOM 713 N N . LEU A 1 88 ? 4.589 9.593 -7.066 1.00 90.50 88 LEU A N 1
ATOM 714 C CA . LEU A 1 88 ? 4.623 9.109 -8.444 1.00 90.50 88 LEU A CA 1
ATOM 715 C C . LEU A 1 88 ? 3.660 9.845 -9.383 1.00 90.50 88 LEU A C 1
ATOM 717 O O . LEU A 1 88 ? 3.793 9.726 -10.599 1.00 90.50 88 LEU A O 1
ATOM 721 N N . ASN A 1 89 ? 2.681 10.583 -8.851 1.00 89.31 89 ASN A N 1
ATOM 722 C CA . ASN A 1 89 ? 1.783 11.387 -9.674 1.00 89.31 89 ASN A CA 1
ATOM 723 C C . ASN A 1 89 ? 2.494 12.612 -10.275 1.00 89.31 89 ASN A C 1
ATOM 725 O O . ASN A 1 89 ? 2.033 13.138 -11.290 1.00 89.31 89 ASN A O 1
ATOM 729 N N . TYR A 1 90 ? 3.572 13.090 -9.642 1.00 84.75 90 TYR A N 1
ATOM 730 C CA . TYR A 1 90 ? 4.181 14.389 -9.956 1.00 84.75 90 TYR A CA 1
ATOM 731 C C . TYR A 1 90 ? 5.704 14.345 -10.097 1.00 84.75 90 TYR A C 1
ATOM 733 O O . TYR A 1 90 ? 6.265 15.137 -10.856 1.00 84.75 90 TYR A O 1
ATOM 741 N N . ASP A 1 91 ? 6.363 13.440 -9.380 1.00 80.06 91 ASP A N 1
ATOM 742 C CA . ASP A 1 91 ? 7.810 13.398 -9.247 1.00 80.06 91 ASP A CA 1
ATOM 743 C C . ASP A 1 91 ? 8.424 12.257 -10.063 1.00 80.06 91 ASP A C 1
ATOM 745 O O . ASP A 1 91 ? 7.846 11.185 -10.233 1.00 80.06 91 ASP A O 1
ATOM 749 N N . HIS A 1 92 ? 9.661 12.478 -10.508 1.00 71.94 92 HIS A N 1
ATOM 750 C CA . HIS A 1 92 ? 10.532 11.454 -11.074 1.00 71.94 92 HIS A CA 1
ATOM 751 C C . HIS A 1 92 ? 11.878 11.459 -10.336 1.00 71.94 92 HIS A C 1
ATOM 753 O O . HIS A 1 92 ? 12.397 12.527 -9.995 1.00 71.94 92 HIS A O 1
ATOM 759 N N . PRO A 1 93 ? 12.491 10.290 -10.107 1.00 64.12 93 PRO A N 1
ATOM 760 C CA . PRO A 1 93 ? 13.718 10.157 -9.336 1.00 64.12 93 PRO A CA 1
ATOM 761 C C . PRO A 1 93 ? 14.931 10.726 -10.095 1.00 64.12 93 PRO A C 1
ATOM 763 O O . PRO A 1 93 ? 15.963 11.016 -9.495 1.00 64.12 93 PRO A O 1
ATOM 766 N N . ASP A 1 94 ? 14.771 10.988 -11.395 1.00 62.41 94 ASP A N 1
ATOM 767 C CA . ASP A 1 94 ? 15.748 11.604 -12.300 1.00 62.41 94 ASP A CA 1
ATOM 768 C C . ASP A 1 94 ? 16.158 13.032 -11.906 1.00 62.41 94 ASP A C 1
ATOM 770 O O . ASP A 1 94 ? 17.086 13.593 -12.493 1.00 62.41 94 ASP A O 1
ATOM 774 N N . HIS A 1 95 ? 15.457 13.649 -10.950 1.00 51.19 95 HIS A N 1
ATOM 775 C CA . HIS A 1 95 ? 15.585 15.077 -10.698 1.00 51.19 95 HIS A CA 1
ATOM 776 C C . HIS A 1 95 ? 16.743 15.493 -9.785 1.00 51.19 95 HIS A C 1
ATOM 778 O O . HIS A 1 95 ? 17.188 16.630 -9.933 1.00 51.19 95 HIS A O 1
ATOM 784 N N . GLU A 1 96 ? 17.293 14.640 -8.909 1.00 50.19 96 GLU A N 1
ATOM 785 C CA . GLU A 1 96 ? 18.326 15.117 -7.960 1.00 50.19 96 GLU A CA 1
ATOM 786 C C . GLU A 1 96 ? 19.456 14.141 -7.599 1.00 50.19 96 GLU A C 1
ATOM 788 O O . GLU A 1 96 ? 20.524 14.595 -7.181 1.00 50.19 96 GLU A O 1
ATOM 793 N N . GLU A 1 97 ? 19.312 12.830 -7.804 1.00 50.06 97 GLU A N 1
ATOM 794 C CA . GLU A 1 97 ? 20.354 11.868 -7.431 1.00 50.06 97 GLU A CA 1
ATOM 795 C C . GLU A 1 97 ? 20.827 11.075 -8.652 1.00 50.06 97 GLU A C 1
ATOM 797 O O . GLU A 1 97 ? 20.046 10.706 -9.521 1.00 50.06 97 GLU A O 1
ATOM 802 N N . ASN A 1 98 ? 22.137 10.826 -8.748 1.00 50.38 98 ASN A N 1
ATOM 803 C CA . ASN A 1 98 ? 22.764 10.011 -9.796 1.00 50.38 98 ASN A CA 1
ATOM 804 C C . ASN A 1 98 ? 22.359 8.530 -9.656 1.00 50.38 98 ASN A C 1
ATOM 806 O O . ASN A 1 98 ? 23.208 7.666 -9.410 1.00 50.38 98 ASN A O 1
ATOM 810 N N . LEU A 1 99 ? 21.068 8.233 -9.765 1.00 52.72 99 LEU A N 1
ATOM 811 C CA . LEU A 1 99 ? 20.516 6.902 -9.603 1.00 52.72 99 LEU A CA 1
ATOM 812 C C . LEU A 1 99 ? 20.983 6.063 -10.787 1.00 52.72 99 LEU A C 1
ATOM 814 O O . LEU A 1 99 ? 20.583 6.243 -11.936 1.00 52.72 99 LEU A O 1
ATOM 818 N N . LYS A 1 100 ? 21.922 5.157 -10.507 1.00 51.56 100 LYS A N 1
ATOM 819 C CA . LYS A 1 100 ? 22.474 4.225 -11.492 1.00 51.56 100 LYS A CA 1
ATOM 820 C C . LYS A 1 100 ? 21.517 3.058 -11.662 1.00 51.56 100 LYS A C 1
ATOM 822 O O . LYS A 1 100 ? 21.786 1.945 -11.219 1.00 51.56 100 LYS A O 1
ATOM 827 N N . SER A 1 101 ? 20.385 3.319 -12.287 1.00 51.47 101 SER A N 1
ATOM 828 C CA . SER A 1 101 ? 19.504 2.254 -12.746 1.00 51.47 101 SER A CA 1
ATOM 829 C C . SER A 1 101 ? 20.091 1.647 -14.025 1.00 51.47 101 SER A C 1
ATOM 831 O O . SER A 1 101 ? 20.665 2.380 -14.838 1.00 51.47 101 SER A O 1
ATOM 833 N N . PRO A 1 102 ? 20.024 0.318 -14.232 1.00 54.72 102 PRO A N 1
ATOM 834 C CA . PRO A 1 102 ? 20.420 -0.272 -15.506 1.00 54.72 102 PRO A CA 1
ATOM 835 C C . PRO A 1 102 ? 19.603 0.410 -16.601 1.00 54.72 102 PRO A C 1
ATOM 837 O O . PRO A 1 102 ? 18.390 0.428 -16.473 1.00 54.72 102 PRO A O 1
ATOM 840 N N . VAL A 1 103 ? 20.229 0.983 -17.633 1.00 48.84 103 VAL A N 1
ATOM 841 C CA . VAL A 1 103 ? 19.512 1.716 -18.693 1.00 48.84 103 VAL A CA 1
ATOM 842 C C . VAL A 1 103 ? 18.408 0.831 -19.281 1.00 48.84 103 VAL A C 1
ATOM 844 O O . VAL A 1 103 ? 18.652 -0.324 -19.643 1.00 48.84 103 VAL A O 1
ATOM 847 N N . ILE A 1 104 ? 17.194 1.368 -19.341 1.00 55.19 104 ILE A N 1
ATOM 848 C CA . ILE A 1 104 ? 16.001 0.701 -19.863 1.00 55.19 104 ILE A CA 1
ATOM 849 C C . ILE A 1 104 ? 15.260 1.665 -20.799 1.00 55.19 104 ILE A C 1
ATOM 851 O O . ILE A 1 104 ? 15.646 2.829 -20.918 1.00 55.19 104 ILE A O 1
ATOM 855 N N . GLY A 1 105 ? 14.303 1.149 -21.566 1.00 57.97 105 GLY A N 1
ATOM 856 C CA . GLY A 1 105 ? 13.669 1.876 -22.660 1.00 57.97 105 GLY A CA 1
ATOM 857 C C . GLY A 1 105 ? 12.743 3.001 -22.176 1.00 57.97 105 GLY A C 1
ATOM 858 O O . GLY A 1 105 ? 12.579 3.208 -20.976 1.00 57.97 105 GLY A O 1
ATOM 859 N N . PRO A 1 106 ? 12.109 3.736 -23.107 1.00 61.16 106 PRO A N 1
ATOM 860 C CA . PRO A 1 106 ? 11.212 4.850 -22.779 1.00 61.16 106 PRO A CA 1
ATOM 861 C C . PRO A 1 106 ? 10.053 4.471 -21.842 1.00 61.16 106 PRO A C 1
ATOM 863 O O . PRO A 1 106 ? 9.595 5.311 -21.075 1.00 61.16 106 PRO A O 1
ATOM 866 N N . ASP A 1 107 ? 9.598 3.217 -21.892 1.00 61.38 107 ASP A N 1
ATOM 867 C CA . ASP A 1 107 ? 8.449 2.726 -21.121 1.00 61.38 107 ASP A CA 1
ATOM 868 C C . ASP A 1 107 ? 8.768 2.451 -19.641 1.00 61.38 107 ASP A C 1
ATOM 870 O O . ASP A 1 107 ? 7.852 2.358 -18.825 1.00 61.38 107 ASP A O 1
ATOM 874 N N . ASP A 1 108 ? 10.049 2.351 -19.283 1.00 63.78 108 ASP A N 1
ATOM 875 C CA . ASP A 1 108 ? 10.506 2.052 -17.921 1.00 63.78 108 ASP A CA 1
ATOM 876 C C . ASP A 1 108 ? 10.757 3.311 -17.069 1.00 63.78 108 ASP A C 1
ATOM 878 O O . ASP A 1 108 ? 11.068 3.214 -15.879 1.00 63.78 108 ASP A O 1
ATOM 882 N N . ALA A 1 109 ? 10.641 4.494 -17.684 1.00 67.62 109 ALA A N 1
ATOM 883 C CA . ALA A 1 109 ? 10.677 5.788 -17.002 1.00 67.62 109 ALA A CA 1
ATOM 884 C C . ALA A 1 109 ? 9.347 6.115 -16.302 1.00 67.62 109 ALA A C 1
ATOM 886 O O . ALA A 1 109 ? 9.281 7.030 -15.480 1.00 67.62 109 ALA A O 1
ATOM 887 N N . LEU A 1 110 ? 8.284 5.365 -16.607 1.00 79.31 110 LEU A N 1
ATOM 888 C CA . LEU A 1 110 ? 6.995 5.471 -15.936 1.00 79.31 110 LEU A CA 1
ATOM 889 C C . LEU A 1 110 ? 6.886 4.409 -14.838 1.00 79.31 110 LEU A C 1
ATOM 891 O O . LEU A 1 110 ? 7.311 3.271 -15.054 1.00 79.31 110 LEU A O 1
ATOM 895 N N . PRO A 1 111 ? 6.307 4.744 -13.677 1.00 84.75 111 PRO A N 1
ATOM 896 C CA . PRO A 1 111 ? 6.048 3.759 -12.646 1.00 84.75 111 PRO A CA 1
ATOM 897 C C . PRO A 1 111 ? 4.978 2.782 -13.134 1.00 84.75 111 PRO A C 1
ATOM 899 O O . PRO A 1 111 ? 3.891 3.177 -13.561 1.00 84.75 111 PRO A O 1
ATOM 902 N N . GLN A 1 112 ? 5.288 1.492 -13.073 1.00 88.50 112 GLN A N 1
ATOM 903 C CA . GLN A 1 112 ? 4.338 0.422 -13.363 1.00 88.50 112 GLN A CA 1
ATOM 904 C C . GLN A 1 112 ? 4.260 -0.494 -12.150 1.00 88.50 112 GLN A C 1
ATOM 906 O O . GLN A 1 112 ? 5.246 -0.648 -11.423 1.00 88.50 112 GLN A O 1
ATOM 911 N N . PHE A 1 113 ? 3.096 -1.094 -11.917 1.00 92.50 113 PHE A N 1
ATOM 912 C CA . PHE A 1 113 ? 2.847 -1.880 -10.713 1.00 92.50 113 PHE A CA 1
ATOM 913 C C . PHE A 1 113 ? 2.620 -3.356 -11.037 1.00 92.50 113 PHE A C 1
ATOM 915 O O . PHE A 1 113 ? 1.520 -3.751 -11.432 1.00 92.50 113 PHE A O 1
ATOM 922 N N . PRO A 1 114 ? 3.654 -4.192 -10.865 1.00 90.62 114 PRO A N 1
ATOM 923 C CA . PRO A 1 114 ? 3.562 -5.644 -10.932 1.00 90.62 114 PRO A CA 1
ATOM 924 C C . PRO A 1 114 ? 2.522 -6.235 -9.986 1.00 90.62 114 PRO A C 1
ATOM 926 O O . PRO A 1 114 ? 1.914 -7.255 -10.299 1.00 90.62 114 PRO A O 1
ATOM 929 N N . PHE A 1 115 ? 2.288 -5.590 -8.843 1.00 93.62 115 PHE A N 1
ATOM 930 C CA . PHE A 1 115 ? 1.228 -5.955 -7.916 1.00 93.62 115 PHE A CA 1
ATOM 931 C C . PHE A 1 115 ? 0.795 -4.745 -7.093 1.00 93.62 115 PHE A C 1
ATOM 933 O O . PHE A 1 115 ? 1.652 -4.034 -6.572 1.00 93.62 115 PHE A O 1
ATOM 940 N N . MET A 1 116 ? -0.519 -4.575 -6.932 1.00 96.06 116 MET A N 1
ATOM 941 C CA . MET A 1 116 ? -1.127 -3.655 -5.966 1.00 96.06 116 MET A CA 1
ATOM 942 C C . MET A 1 116 ? -2.348 -4.315 -5.334 1.00 96.06 116 MET A C 1
ATOM 944 O O . MET A 1 116 ? -3.164 -4.909 -6.037 1.00 96.06 116 MET A O 1
ATOM 948 N N . ALA A 1 117 ? -2.515 -4.152 -4.028 1.00 96.69 117 ALA A N 1
ATOM 949 C CA . ALA A 1 117 ? -3.767 -4.399 -3.329 1.00 96.69 117 ALA A CA 1
ATOM 950 C C . ALA A 1 117 ? -4.266 -3.064 -2.784 1.00 96.69 117 ALA A C 1
ATOM 952 O O . ALA A 1 117 ? -3.586 -2.441 -1.972 1.00 96.69 117 ALA A O 1
ATOM 953 N N . ILE A 1 118 ? -5.428 -2.613 -3.255 1.00 97.62 118 ILE A N 1
ATOM 954 C CA . ILE A 1 118 ? -5.961 -1.295 -2.918 1.00 97.62 118 ILE A CA 1
ATOM 955 C C . ILE A 1 118 ? -7.393 -1.429 -2.428 1.00 97.62 118 ILE A C 1
ATOM 957 O O . ILE A 1 118 ? -8.260 -1.947 -3.130 1.00 97.62 118 ILE A O 1
ATOM 961 N N . ALA A 1 119 ? -7.638 -0.949 -1.219 1.00 97.06 119 ALA A N 1
ATOM 962 C CA . ALA A 1 119 ? -8.956 -0.843 -0.643 1.00 97.06 119 ALA A CA 1
ATOM 963 C C . ALA A 1 119 ? -9.581 0.516 -0.963 1.00 97.06 119 ALA A C 1
ATOM 965 O O . ALA A 1 119 ? -8.948 1.557 -0.802 1.00 97.06 119 ALA A O 1
ATOM 966 N N . LEU A 1 120 ? -10.843 0.482 -1.378 1.00 96.38 120 LEU A N 1
ATOM 967 C CA . LEU A 1 120 ? -11.739 1.633 -1.409 1.00 96.38 120 LEU A CA 1
ATOM 968 C C . LEU A 1 120 ? -12.739 1.445 -0.277 1.00 96.38 120 LEU A C 1
ATOM 970 O O . LEU A 1 120 ? -13.480 0.457 -0.262 1.00 96.38 120 LEU A O 1
ATOM 974 N N . CYS A 1 121 ? -12.735 2.369 0.673 1.00 95.00 121 CYS A N 1
ATOM 975 C CA . CYS A 1 121 ? -13.451 2.220 1.933 1.00 95.00 121 CYS A CA 1
ATOM 976 C C . CYS A 1 121 ? -14.656 3.160 1.975 1.00 95.00 121 CYS A C 1
ATOM 978 O O . CYS A 1 121 ? -14.497 4.355 1.759 1.00 95.00 121 CYS A O 1
ATOM 980 N N . ASP A 1 122 ? -15.851 2.656 2.295 1.00 93.56 122 ASP A N 1
ATOM 981 C CA . ASP A 1 122 ? -16.972 3.528 2.662 1.00 93.56 122 ASP A CA 1
ATOM 982 C C . ASP A 1 122 ? -16.672 4.166 4.032 1.00 93.56 122 ASP A C 1
ATOM 984 O O . ASP A 1 122 ? -16.573 3.431 5.022 1.00 93.56 122 ASP A O 1
ATOM 988 N N . PRO A 1 123 ? -16.559 5.506 4.142 1.00 92.19 123 PRO A N 1
ATOM 989 C CA . PRO A 1 123 ? -16.321 6.185 5.416 1.00 92.19 123 PRO A CA 1
ATOM 990 C C . PRO A 1 123 ? -17.326 5.828 6.513 1.00 92.19 123 PRO A C 1
ATOM 992 O O . PRO A 1 123 ? -17.007 5.924 7.696 1.00 92.19 123 PRO A O 1
ATOM 995 N N . LYS A 1 124 ? -18.549 5.427 6.144 1.00 91.69 124 LYS A N 1
ATOM 996 C CA . LYS A 1 124 ? -19.601 5.061 7.104 1.00 91.69 124 LYS A CA 1
ATOM 997 C C . LYS A 1 124 ? -19.323 3.749 7.832 1.00 91.69 124 LYS A C 1
ATOM 999 O O . LYS A 1 124 ? -19.885 3.538 8.901 1.00 91.69 124 LYS A O 1
ATOM 1004 N N . GLU A 1 125 ? -18.480 2.899 7.255 1.00 90.38 125 GLU A N 1
ATOM 1005 C CA . GLU A 1 125 ? -18.057 1.619 7.828 1.00 90.38 125 GLU A CA 1
ATOM 1006 C C . GLU A 1 125 ? -16.705 1.742 8.558 1.00 90.38 125 GLU A C 1
ATOM 1008 O O . GLU A 1 125 ? -16.169 0.744 9.035 1.00 90.38 125 GLU A O 1
ATOM 1013 N N . SER A 1 126 ? -16.136 2.955 8.644 1.00 92.31 126 SER A N 1
ATOM 1014 C CA . SER A 1 126 ? -14.889 3.203 9.371 1.00 92.31 126 SER A CA 1
ATOM 1015 C C . SER A 1 126 ? -15.088 3.027 10.873 1.00 92.31 126 SER A C 1
ATOM 1017 O O . SER A 1 126 ? -16.073 3.500 11.447 1.00 92.31 126 SER A O 1
ATOM 1019 N N . ILE A 1 127 ? -14.123 2.377 11.521 1.00 92.94 127 ILE A N 1
ATOM 1020 C CA . ILE A 1 127 ? -14.110 2.179 12.968 1.00 92.94 127 ILE A CA 1
ATOM 1021 C C . ILE A 1 127 ? -12.756 2.628 13.503 1.00 92.94 127 ILE A C 1
ATOM 1023 O O . ILE A 1 127 ? -11.722 2.083 13.122 1.00 92.94 127 ILE A O 1
ATOM 1027 N N . ASP A 1 128 ? -12.787 3.581 14.431 1.00 94.12 128 ASP A N 1
ATOM 1028 C CA . ASP A 1 128 ? -11.585 4.124 15.052 1.00 94.12 128 ASP A CA 1
ATOM 1029 C C . ASP A 1 128 ? -11.305 3.451 16.395 1.00 94.12 128 ASP A C 1
ATOM 1031 O O . ASP A 1 128 ? -12.196 3.260 17.232 1.00 94.12 128 ASP A O 1
ATOM 1035 N N . TYR A 1 129 ? -10.030 3.157 16.629 1.00 94.19 129 TYR A N 1
ATOM 1036 C CA . TYR A 1 129 ? -9.540 2.616 17.888 1.00 94.19 129 TYR A CA 1
ATOM 1037 C C . TYR A 1 129 ? -8.373 3.451 18.402 1.00 94.19 129 TYR A C 1
ATOM 1039 O O . TYR A 1 129 ? -7.526 3.905 17.637 1.00 94.19 129 TYR A O 1
ATOM 1047 N N . ALA A 1 130 ? -8.319 3.631 19.720 1.00 95.31 130 ALA A N 1
ATOM 1048 C CA . ALA A 1 130 ? -7.205 4.274 20.398 1.00 95.31 130 ALA A CA 1
ATOM 1049 C C . ALA A 1 130 ? -6.475 3.235 21.247 1.00 95.31 130 ALA A C 1
ATOM 1051 O O . ALA A 1 130 ? -7.078 2.624 22.131 1.00 95.31 130 ALA A O 1
ATOM 1052 N N . LEU A 1 131 ? -5.186 3.053 20.971 1.00 94.00 131 LEU A N 1
ATOM 1053 C CA . LEU A 1 131 ? -4.309 2.177 21.740 1.00 94.00 131 LEU A CA 1
ATOM 1054 C C . LEU A 1 131 ? -3.547 2.998 22.787 1.00 94.00 131 LEU A C 1
ATOM 1056 O O . LEU A 1 131 ? -3.221 4.173 22.594 1.00 94.00 131 LEU A O 1
ATOM 1060 N N . SER A 1 132 ? -3.272 2.364 23.917 1.00 93.38 132 SER A N 1
ATOM 1061 C CA . SER A 1 132 ? -2.475 2.897 25.012 1.00 93.38 132 SER A CA 1
ATOM 1062 C C . SER A 1 132 ? -0.984 2.800 24.699 1.00 93.38 132 SER A C 1
ATOM 1064 O O . SER A 1 132 ? -0.526 1.940 23.947 1.00 93.38 132 SER A O 1
ATOM 1066 N N . ALA A 1 133 ? -0.193 3.666 25.332 1.00 91.00 133 ALA A N 1
ATOM 1067 C CA . ALA A 1 133 ? 1.258 3.602 25.221 1.00 91.00 133 ALA A CA 1
ATOM 1068 C C . ALA A 1 133 ? 1.792 2.236 25.691 1.00 91.00 133 ALA A C 1
ATOM 1070 O O . ALA A 1 133 ? 1.438 1.766 26.773 1.00 91.00 133 ALA A O 1
ATOM 1071 N N . GLY A 1 134 ? 2.676 1.637 24.891 1.00 90.69 134 GLY A N 1
ATOM 1072 C CA . GLY A 1 134 ? 3.286 0.334 25.165 1.00 90.69 134 GLY A CA 1
ATOM 1073 C C . GLY A 1 134 ? 2.499 -0.874 24.649 1.00 90.69 134 GLY A C 1
ATOM 1074 O O . GLY A 1 134 ? 2.995 -1.990 24.773 1.00 90.69 134 GLY A O 1
ATOM 1075 N N . GLU A 1 135 ? 1.311 -0.685 24.064 1.00 92.62 135 GLU A N 1
ATOM 1076 C CA . GLU A 1 135 ? 0.612 -1.777 23.379 1.00 92.62 135 GLU A CA 1
ATOM 1077 C C . GLU A 1 135 ? 1.305 -2.137 22.057 1.00 92.62 135 GLU A C 1
ATOM 1079 O O . GLU A 1 135 ? 1.735 -1.266 21.298 1.00 92.62 135 GLU A O 1
ATOM 1084 N N . ASN A 1 136 ? 1.393 -3.437 21.770 1.00 92.56 136 ASN A N 1
ATOM 1085 C CA . ASN A 1 136 ? 1.863 -3.933 20.484 1.00 92.56 136 ASN A CA 1
ATOM 1086 C C . ASN A 1 136 ? 0.699 -3.925 19.482 1.00 92.56 136 ASN A C 1
ATOM 1088 O O . ASN A 1 136 ? -0.296 -4.625 19.670 1.00 92.56 136 ASN A O 1
ATOM 1092 N N . ILE A 1 137 ? 0.832 -3.144 18.408 1.00 93.06 137 ILE A N 1
ATOM 1093 C CA . ILE A 1 137 ? -0.223 -2.971 17.397 1.00 93.06 137 ILE A CA 1
ATOM 1094 C C . ILE A 1 137 ? -0.552 -4.292 16.689 1.00 93.06 137 ILE A C 1
ATOM 1096 O O . ILE A 1 137 ? -1.725 -4.580 16.467 1.00 93.06 137 ILE A O 1
ATOM 1100 N N . HIS A 1 138 ? 0.448 -5.119 16.372 1.00 91.94 138 HIS A N 1
ATOM 1101 C CA . HIS A 1 138 ? 0.224 -6.401 15.698 1.00 91.94 138 HIS A CA 1
ATOM 1102 C C . HIS A 1 138 ? -0.563 -7.368 16.586 1.00 91.94 138 HIS A C 1
ATOM 1104 O O . HIS A 1 138 ? -1.589 -7.892 16.156 1.00 91.94 138 HIS A O 1
ATOM 1110 N N . GLU A 1 139 ? -0.142 -7.539 17.842 1.00 94.56 139 GLU A N 1
ATOM 1111 C CA . GLU A 1 139 ? -0.859 -8.391 18.802 1.00 94.56 139 GLU A CA 1
ATOM 1112 C C . GLU A 1 139 ? -2.284 -7.879 19.049 1.00 94.56 139 GLU A C 1
ATOM 1114 O O . GLU A 1 139 ? -3.228 -8.664 19.170 1.00 94.56 139 GLU A O 1
ATOM 1119 N N . TRP A 1 140 ? -2.463 -6.557 19.110 1.00 95.12 140 TRP A N 1
ATOM 1120 C CA . TRP A 1 140 ? -3.782 -5.953 19.256 1.00 95.12 140 TRP A CA 1
ATOM 1121 C C . TRP A 1 140 ? -4.683 -6.277 18.054 1.00 95.12 140 TRP A C 1
ATOM 1123 O O . TRP A 1 140 ? -5.811 -6.729 18.257 1.00 95.12 140 TRP A O 1
ATOM 1133 N N . ILE A 1 141 ? -4.183 -6.127 16.819 1.00 93.75 141 ILE A N 1
ATOM 1134 C CA . ILE A 1 141 ? -4.920 -6.444 15.582 1.00 93.75 141 ILE A CA 1
ATOM 1135 C C . ILE A 1 141 ? -5.316 -7.925 15.557 1.00 93.75 141 ILE A C 1
ATOM 1137 O O . ILE A 1 141 ? -6.489 -8.235 15.353 1.00 93.75 141 ILE A O 1
ATOM 1141 N N . GLU A 1 142 ? -4.377 -8.841 15.808 1.00 93.62 142 GLU A N 1
ATOM 1142 C CA . GLU A 1 142 ? -4.629 -10.291 15.775 1.00 93.62 142 GLU A CA 1
ATOM 1143 C C . GLU A 1 142 ? -5.734 -10.710 16.754 1.00 93.62 142 GLU A C 1
ATOM 1145 O O . GLU A 1 142 ? -6.655 -11.460 16.398 1.00 93.62 142 GLU A O 1
ATOM 1150 N N . ASN A 1 143 ? -5.679 -10.180 17.979 1.00 94.56 143 ASN A N 1
ATOM 1151 C CA . ASN A 1 143 ? -6.683 -10.446 19.003 1.00 94.56 143 ASN A CA 1
ATOM 1152 C C . ASN A 1 143 ? -8.035 -9.824 18.639 1.00 94.56 143 ASN A C 1
ATOM 1154 O O . ASN A 1 143 ? -9.067 -10.491 18.752 1.00 94.56 143 ASN A O 1
ATOM 1158 N N . LYS A 1 144 ? -8.032 -8.567 18.178 1.00 93.50 144 LYS A N 1
ATOM 1159 C CA . LYS A 1 144 ? -9.250 -7.813 17.873 1.00 93.50 144 LYS A CA 1
ATOM 1160 C C . LYS A 1 144 ? -10.011 -8.393 16.686 1.00 93.50 144 LYS A C 1
ATOM 1162 O O . LYS A 1 144 ? -11.227 -8.558 16.755 1.00 93.50 144 LYS A O 1
ATOM 1167 N N . PHE A 1 145 ? -9.307 -8.733 15.609 1.00 93.12 145 PHE A N 1
ATOM 1168 C CA . PHE A 1 145 ? -9.929 -9.293 14.409 1.00 93.12 145 PHE A CA 1
ATOM 1169 C C . PHE A 1 145 ? -10.548 -10.655 14.700 1.00 93.12 145 PHE A C 1
ATOM 1171 O O . PHE A 1 145 ? -11.673 -10.929 14.281 1.00 93.12 145 PHE A O 1
ATOM 1178 N N . SER A 1 146 ? -9.853 -11.474 15.491 1.00 92.50 146 SER A N 1
ATOM 1179 C CA . SER A 1 146 ? -10.361 -12.775 15.922 1.00 92.50 146 SER A CA 1
ATOM 1180 C C . SER A 1 146 ? -11.584 -12.645 16.835 1.00 92.50 146 SER A C 1
ATOM 1182 O O . SER A 1 146 ? -12.563 -13.366 16.643 1.00 92.50 146 SER A O 1
ATOM 1184 N N . SER A 1 147 ? -11.562 -11.730 17.815 1.00 95.00 147 SER A N 1
ATOM 1185 C CA . SER A 1 147 ? -12.669 -11.561 18.769 1.00 95.00 147 SER A CA 1
ATOM 1186 C C . SER A 1 147 ? -13.942 -11.029 18.120 1.00 95.00 147 SER A C 1
ATOM 1188 O O . SER A 1 147 ? -15.042 -11.439 18.491 1.00 95.00 147 SER A O 1
ATOM 1190 N N . ASP A 1 148 ? -13.788 -10.127 17.154 1.00 93.44 148 ASP A N 1
ATOM 1191 C CA . ASP A 1 148 ? -14.898 -9.440 16.494 1.00 93.44 148 ASP A CA 1
ATOM 1192 C C . ASP A 1 148 ? -15.310 -10.130 15.180 1.00 93.44 148 ASP A C 1
ATOM 1194 O O . ASP A 1 148 ? -16.245 -9.685 14.515 1.00 93.44 148 ASP A O 1
ATOM 1198 N N . ASN A 1 149 ? -14.647 -11.236 14.815 1.00 91.75 149 ASN A N 1
ATOM 1199 C CA . ASN A 1 149 ? -14.856 -11.966 13.563 1.00 91.75 149 ASN A CA 1
ATOM 1200 C C . ASN A 1 149 ? -14.720 -11.056 12.321 1.00 91.75 149 ASN A C 1
ATOM 1202 O O . ASN A 1 149 ? -15.523 -11.114 11.383 1.00 91.75 149 ASN A O 1
ATOM 1206 N N . LEU A 1 150 ? -13.692 -10.203 12.325 1.00 87.88 150 LEU A N 1
ATOM 1207 C CA . LEU A 1 150 ? -13.338 -9.333 11.206 1.00 87.88 150 LEU A CA 1
ATOM 1208 C C . LEU A 1 150 ? -12.485 -10.129 10.214 1.00 87.88 150 LEU A C 1
ATOM 1210 O O . LEU A 1 150 ? -11.329 -10.443 10.482 1.00 87.88 150 LEU A O 1
ATOM 1214 N N . GLY A 1 151 ? -13.065 -10.486 9.068 1.00 85.25 151 GLY A N 1
ATOM 1215 C CA . GLY A 1 151 ? -12.371 -11.295 8.059 1.00 85.25 151 GLY A CA 1
ATOM 1216 C C . GLY A 1 151 ? -11.365 -10.515 7.206 1.00 85.25 151 GLY A C 1
ATOM 1217 O O . GLY A 1 151 ? -10.384 -11.091 6.745 1.00 85.25 151 GLY A O 1
ATOM 1218 N N . LEU A 1 152 ? -11.613 -9.225 6.968 1.00 87.38 152 LEU A N 1
ATOM 1219 C CA . LEU A 1 152 ? -10.778 -8.372 6.124 1.00 87.38 152 LEU A CA 1
ATOM 1220 C C . LEU A 1 152 ? -11.025 -6.904 6.466 1.00 87.38 152 LEU A C 1
ATOM 1222 O O . LEU A 1 152 ? -12.177 -6.495 6.599 1.00 87.38 152 LEU A O 1
ATOM 1226 N N . ALA A 1 153 ? -9.958 -6.117 6.554 1.00 91.69 153 ALA A N 1
ATOM 1227 C CA . ALA A 1 153 ? -10.044 -4.671 6.684 1.00 91.69 153 ALA A CA 1
ATOM 1228 C C . ALA A 1 153 ? -8.834 -4.011 6.025 1.00 91.69 153 ALA A C 1
ATOM 1230 O O . ALA A 1 153 ? -7.747 -4.589 5.988 1.00 91.69 153 ALA A O 1
ATOM 1231 N N . ALA A 1 154 ? -9.034 -2.787 5.551 1.00 94.12 154 ALA A N 1
ATOM 1232 C CA . ALA A 1 154 ? -7.938 -1.853 5.377 1.00 94.12 154 ALA A CA 1
ATOM 1233 C C . ALA A 1 154 ? -7.645 -1.209 6.733 1.00 94.12 154 ALA A C 1
ATOM 1235 O O . ALA A 1 154 ? -8.575 -0.865 7.463 1.00 94.12 154 ALA A O 1
ATOM 1236 N N . ILE A 1 155 ? -6.370 -1.084 7.078 1.00 94.19 155 ILE A N 1
ATOM 1237 C CA . ILE A 1 155 ? -5.938 -0.563 8.371 1.00 94.19 155 ILE A CA 1
ATOM 1238 C C . ILE A 1 155 ? -5.065 0.648 8.097 1.00 94.19 155 ILE A C 1
ATOM 1240 O O . ILE A 1 155 ? -4.160 0.567 7.275 1.00 94.19 155 ILE A O 1
ATOM 1244 N N . HIS A 1 156 ? -5.351 1.734 8.805 1.00 93.56 156 HIS A N 1
ATOM 1245 C CA . HIS A 1 156 ? -4.488 2.899 8.893 1.00 93.56 156 HIS A CA 1
ATOM 1246 C C . HIS A 1 156 ? -4.140 3.123 10.368 1.00 93.56 156 HIS A C 1
ATOM 1248 O O . HIS A 1 156 ? -4.997 3.055 11.253 1.00 93.56 156 HIS A O 1
ATOM 1254 N N . VAL A 1 157 ? -2.868 3.364 10.632 1.00 93.19 157 VAL A N 1
ATOM 1255 C CA . VAL A 1 157 ? -2.240 3.517 11.932 1.00 93.19 157 VAL A CA 1
ATOM 1256 C C . VAL A 1 157 ? -1.593 4.889 11.978 1.00 93.19 157 VAL A C 1
ATOM 1258 O O . VAL A 1 157 ? -0.646 5.185 11.256 1.00 93.19 157 VAL A O 1
ATOM 1261 N N . SER A 1 158 ? -2.049 5.715 12.913 1.00 93.88 158 SER A N 1
ATOM 1262 C CA . SER A 1 158 ? -1.425 7.004 13.195 1.00 93.88 158 SER A CA 1
ATOM 1263 C C . SER A 1 158 ? -1.098 7.139 14.672 1.00 93.88 158 SER A C 1
ATOM 1265 O O . SER A 1 158 ? -1.934 6.827 15.523 1.00 93.88 158 SER A O 1
ATOM 1267 N N . GLY A 1 159 ? 0.085 7.649 14.998 1.00 93.56 159 GLY A N 1
ATOM 1268 C CA . GLY A 1 159 ? 0.468 7.885 16.384 1.00 93.56 159 GLY A CA 1
ATOM 1269 C C . GLY A 1 159 ? 1.966 8.022 16.595 1.00 93.56 159 GLY A C 1
ATOM 1270 O O . GLY A 1 159 ? 2.761 7.993 15.659 1.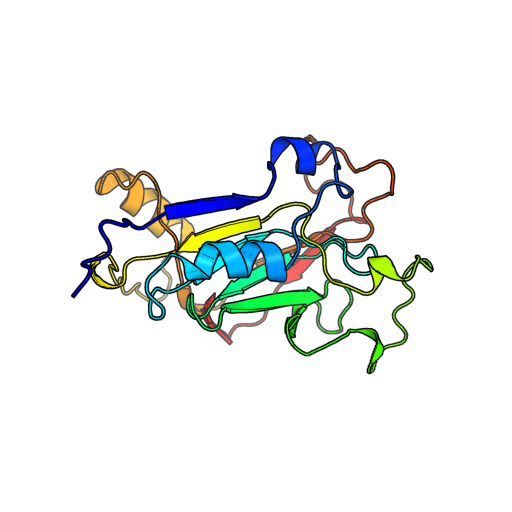00 93.56 159 GLY A O 1
ATOM 1271 N N . LYS A 1 160 ? 2.364 8.185 17.857 1.00 94.19 160 LYS A N 1
ATOM 1272 C CA . LYS A 1 160 ? 3.777 8.149 18.229 1.00 94.19 160 LYS A CA 1
ATOM 1273 C C . LYS A 1 160 ? 4.223 6.693 18.356 1.00 94.19 160 LYS A C 1
ATOM 1275 O O . LYS A 1 160 ? 3.736 6.003 19.247 1.00 94.19 160 LYS A O 1
ATOM 1280 N N . LEU A 1 161 ? 5.150 6.265 17.501 1.00 92.62 161 LEU A N 1
ATOM 1281 C CA . LEU A 1 161 ? 5.692 4.904 17.496 1.00 92.62 161 LEU A CA 1
ATOM 1282 C C . LEU A 1 161 ? 7.196 4.940 17.751 1.00 92.62 161 LEU A C 1
ATOM 1284 O O . LEU A 1 161 ? 7.901 5.799 17.212 1.00 92.62 161 LEU A O 1
ATOM 1288 N N . ASP A 1 162 ? 7.667 4.001 18.569 1.00 86.50 162 ASP A N 1
ATOM 1289 C CA . ASP A 1 162 ? 9.051 3.961 19.040 1.00 86.50 162 ASP A CA 1
ATOM 1290 C C . ASP A 1 162 ? 9.916 2.943 18.266 1.00 86.50 162 ASP A C 1
ATOM 1292 O O . ASP A 1 162 ? 11.116 3.167 18.131 1.00 86.50 162 ASP A O 1
ATOM 1296 N N . GLU A 1 163 ? 9.318 1.877 17.715 1.00 84.69 163 GLU A N 1
ATOM 1297 C CA . GLU A 1 163 ? 10.009 0.796 16.990 1.00 84.69 163 GLU A CA 1
ATOM 1298 C C . GLU A 1 163 ? 9.323 0.485 15.649 1.00 84.69 163 GLU A C 1
ATOM 1300 O O . GLU A 1 163 ? 8.584 -0.490 15.521 1.00 84.69 163 GLU A O 1
ATOM 1305 N N . VAL A 1 164 ? 9.569 1.311 14.628 1.00 88.00 164 VAL A N 1
ATOM 1306 C CA . VAL A 1 164 ? 9.092 1.032 13.264 1.00 88.00 164 VAL A CA 1
ATOM 1307 C C . VAL A 1 164 ? 10.219 0.394 12.465 1.00 88.00 164 VAL A C 1
ATOM 1309 O O . VAL A 1 164 ? 11.287 0.982 12.280 1.00 88.00 164 VAL A O 1
ATOM 1312 N N . LYS A 1 165 ? 9.980 -0.832 12.000 1.00 88.12 165 LYS A N 1
ATOM 1313 C CA . LYS A 1 165 ? 10.915 -1.604 11.180 1.00 88.12 165 LYS A CA 1
ATOM 1314 C C . LYS A 1 165 ? 10.223 -2.014 9.895 1.00 88.12 165 LYS A C 1
ATOM 1316 O O . LYS A 1 165 ? 9.086 -2.470 9.932 1.00 8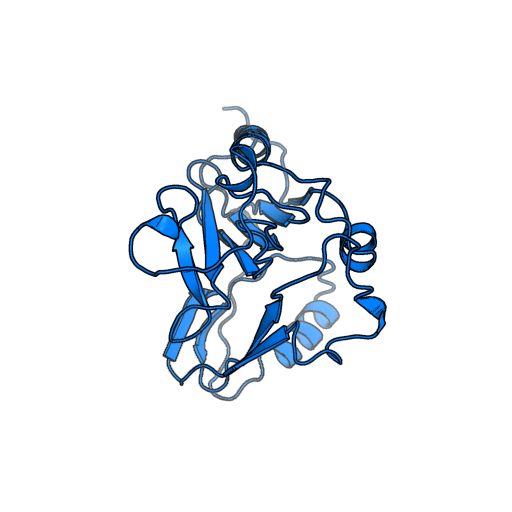8.12 165 LYS A O 1
ATOM 1321 N N . SER A 1 166 ? 10.920 -1.867 8.779 1.00 86.50 166 SER A N 1
ATOM 1322 C CA . SER A 1 166 ? 10.413 -2.243 7.464 1.00 86.50 166 SER A CA 1
ATOM 1323 C C . SER A 1 166 ? 11.483 -2.957 6.646 1.00 86.50 166 SER A C 1
ATOM 1325 O O . SER A 1 166 ? 12.672 -2.963 6.984 1.00 86.50 166 SER A O 1
ATOM 1327 N N . THR A 1 167 ? 11.045 -3.565 5.555 1.00 85.25 167 THR A N 1
ATOM 1328 C CA . THR A 1 167 ? 11.893 -4.164 4.533 1.00 85.25 167 THR A CA 1
ATOM 1329 C C . THR A 1 167 ? 11.484 -3.623 3.182 1.00 85.25 167 THR A C 1
ATOM 1331 O O . THR A 1 167 ? 10.297 -3.612 2.884 1.00 85.25 167 THR A O 1
ATOM 1334 N N . ALA A 1 168 ? 12.458 -3.230 2.367 1.00 83.19 168 ALA A N 1
ATOM 1335 C CA . ALA A 1 168 ? 12.214 -2.806 0.996 1.00 83.19 168 ALA A CA 1
ATOM 1336 C C . ALA A 1 168 ? 12.924 -3.735 0.007 1.00 83.19 168 ALA A C 1
ATOM 1338 O O . ALA A 1 168 ? 14.129 -3.994 0.147 1.00 83.19 168 ALA A O 1
ATOM 1339 N N . ALA A 1 169 ? 12.193 -4.224 -0.996 1.00 79.69 169 ALA A N 1
ATOM 1340 C CA . ALA A 1 169 ? 12.766 -5.018 -2.082 1.00 79.69 169 ALA A CA 1
ATOM 1341 C C . ALA A 1 169 ? 13.604 -4.150 -3.045 1.00 79.69 169 ALA A C 1
ATOM 1343 O O . ALA A 1 169 ? 13.218 -3.044 -3.428 1.00 79.69 169 ALA A O 1
ATOM 1344 N N . CYS A 1 170 ? 14.759 -4.651 -3.485 1.00 75.31 170 CYS A N 1
ATOM 1345 C CA . CYS A 1 170 ? 15.674 -3.944 -4.381 1.00 75.31 170 CYS A CA 1
ATOM 1346 C C . CYS A 1 170 ? 16.399 -4.913 -5.336 1.00 75.31 170 CYS A C 1
ATOM 1348 O O . CYS A 1 170 ? 16.638 -6.075 -5.011 1.00 75.31 170 CYS A O 1
ATOM 1350 N N . HIS A 1 171 ? 16.759 -4.438 -6.533 1.00 70.88 171 HIS A N 1
ATOM 1351 C CA . HIS A 1 171 ? 17.567 -5.175 -7.519 1.00 70.88 171 HIS A CA 1
ATOM 1352 C C . HIS A 1 171 ? 17.058 -6.576 -7.896 1.00 70.88 171 HIS A C 1
ATOM 1354 O O . HIS A 1 171 ? 17.855 -7.493 -8.113 1.00 70.88 171 HIS A O 1
ATOM 1360 N N . ILE A 1 172 ? 15.742 -6.769 -7.982 1.00 73.25 172 ILE A N 1
ATOM 1361 C CA . ILE A 1 172 ? 15.196 -8.070 -8.372 1.00 73.25 172 ILE A CA 1
ATOM 1362 C C . ILE A 1 172 ? 15.605 -8.371 -9.829 1.00 73.25 172 ILE A C 1
ATOM 1364 O O . ILE A 1 172 ? 15.403 -7.528 -10.709 1.00 73.25 172 ILE A O 1
ATOM 1368 N N . PRO A 1 173 ? 16.229 -9.529 -10.115 1.00 66.94 173 PRO A N 1
ATOM 1369 C CA . PRO A 1 173 ? 16.745 -9.825 -11.447 1.00 66.94 173 PRO A CA 1
ATOM 1370 C C . PRO A 1 173 ? 15.626 -9.968 -12.488 1.00 66.94 173 PRO A C 1
ATOM 1372 O O . PRO A 1 173 ? 14.499 -10.335 -12.177 1.00 66.94 173 PRO A O 1
ATOM 1375 N N . LEU A 1 174 ? 15.973 -9.762 -13.765 1.00 60.56 174 LEU A N 1
ATOM 1376 C CA . LEU A 1 174 ? 15.064 -9.875 -14.922 1.00 60.56 174 LEU A CA 1
ATOM 1377 C C . LEU A 1 174 ? 14.457 -11.281 -15.125 1.00 60.56 174 LEU A C 1
ATOM 1379 O O . LEU A 1 174 ? 13.565 -11.448 -15.945 1.00 60.56 174 LEU A O 1
ATOM 1383 N N . GLY A 1 175 ? 14.941 -12.299 -14.415 1.00 60.28 175 GLY A N 1
ATOM 1384 C CA . GLY A 1 175 ? 14.334 -13.634 -14.384 1.00 60.28 175 GLY A CA 1
ATOM 1385 C C . GLY A 1 175 ? 13.354 -13.834 -13.231 1.00 60.28 175 GLY A C 1
ATOM 1386 O O . GLY A 1 175 ? 12.856 -14.943 -13.062 1.00 60.28 175 GLY A O 1
ATOM 1387 N N . GLY A 1 176 ? 13.119 -12.790 -12.435 1.00 65.12 176 GLY A N 1
ATOM 1388 C CA . GLY A 1 176 ? 12.437 -12.911 -11.166 1.00 65.12 176 GLY A CA 1
ATOM 1389 C C . GLY A 1 176 ? 13.346 -13.431 -10.059 1.00 65.12 176 GLY A C 1
ATOM 1390 O O . GLY A 1 176 ? 14.400 -14.018 -10.308 1.00 65.12 176 GLY A O 1
ATOM 1391 N N . LEU A 1 177 ? 12.924 -13.217 -8.820 1.00 68.62 177 LEU A N 1
ATOM 1392 C CA . LEU A 1 177 ? 13.471 -13.918 -7.671 1.00 68.62 177 LEU A CA 1
ATOM 1393 C C . LEU A 1 177 ? 12.363 -14.794 -7.101 1.00 68.62 177 LEU A C 1
ATOM 1395 O O . LEU A 1 177 ? 11.247 -14.306 -6.944 1.00 68.62 177 LEU A O 1
ATOM 1399 N N . ASP A 1 178 ? 12.665 -16.060 -6.804 1.00 69.25 178 ASP A N 1
ATOM 1400 C CA . ASP A 1 178 ? 11.733 -16.882 -6.039 1.00 69.25 178 ASP A CA 1
ATOM 1401 C C . ASP A 1 178 ? 11.698 -16.360 -4.602 1.00 69.25 178 ASP A C 1
ATOM 1403 O O . ASP A 1 178 ? 12.626 -16.559 -3.816 1.00 69.25 178 ASP A O 1
ATOM 1407 N N . LEU A 1 179 ? 10.631 -15.638 -4.281 1.00 67.12 179 LEU A N 1
ATOM 1408 C CA . LEU A 1 179 ? 10.440 -15.036 -2.967 1.00 67.12 179 LEU A CA 1
ATOM 1409 C C . LEU A 1 179 ? 9.927 -16.048 -1.928 1.00 67.12 179 LEU A C 1
ATOM 1411 O O . LEU A 1 179 ? 9.829 -15.707 -0.748 1.00 67.12 179 LEU A O 1
ATOM 1415 N N . ASN A 1 180 ? 9.629 -17.295 -2.324 1.00 65.94 180 ASN A N 1
ATOM 1416 C CA . ASN A 1 180 ? 9.156 -18.328 -1.398 1.00 65.94 180 ASN A CA 1
ATOM 1417 C C . ASN A 1 180 ? 10.230 -18.752 -0.380 1.00 65.94 180 ASN A C 1
ATOM 1419 O O . ASN A 1 180 ? 9.885 -19.219 0.704 1.00 65.94 180 ASN A O 1
ATOM 1423 N N . GLU A 1 181 ? 11.520 -18.569 -0.688 1.00 59.53 181 GLU A N 1
ATOM 1424 C CA . GLU A 1 181 ? 12.633 -18.859 0.236 1.00 59.53 181 GLU A CA 1
ATOM 1425 C C . GLU A 1 181 ? 12.894 -17.728 1.261 1.00 59.53 181 GLU A C 1
ATOM 1427 O O . GLU A 1 181 ? 13.826 -17.809 2.070 1.00 59.53 181 GLU A O 1
ATOM 1432 N N . GLY A 1 182 ? 12.054 -16.684 1.271 1.00 54.28 182 GLY A N 1
ATOM 1433 C CA . GLY A 1 182 ? 12.088 -15.579 2.232 1.00 54.28 182 GLY A CA 1
ATOM 1434 C C . GLY A 1 182 ? 13.203 -14.548 2.002 1.00 54.28 182 GLY A C 1
ATOM 1435 O O . GLY A 1 182 ? 13.899 -14.548 0.990 1.00 54.28 182 GLY A O 1
ATOM 1436 N N . TYR A 1 183 ? 13.393 -13.653 2.981 1.00 53.00 183 TYR A N 1
ATOM 1437 C CA . TYR A 1 183 ? 14.359 -12.534 2.9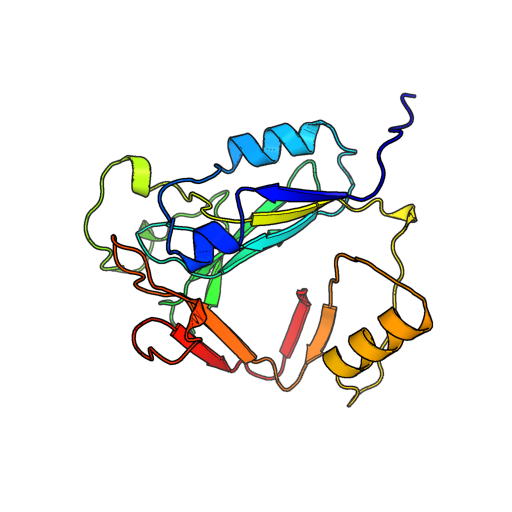71 1.00 53.00 183 TYR A CA 1
ATOM 1438 C C . TYR A 1 183 ? 15.837 -12.963 3.134 1.00 53.00 183 TYR A C 1
ATOM 1440 O O . TYR A 1 183 ? 16.633 -12.281 3.781 1.00 53.00 183 TYR A O 1
ATOM 1448 N N . SER A 1 184 ? 16.221 -14.129 2.612 1.00 49.59 184 SER A N 1
ATOM 1449 C CA . SER A 1 184 ? 17.554 -14.723 2.810 1.00 49.59 184 SER A CA 1
ATOM 1450 C C . SER A 1 184 ? 18.646 -14.095 1.930 1.00 49.59 184 SER A C 1
ATOM 1452 O O . SER A 1 184 ? 19.839 -14.295 2.175 1.00 49.59 184 SER A O 1
ATOM 1454 N N . LEU A 1 185 ? 18.258 -13.272 0.952 1.00 58.09 185 LEU A N 1
ATOM 1455 C CA . LEU A 1 185 ? 19.155 -12.612 0.008 1.00 58.09 185 LEU A CA 1
ATOM 1456 C C . LEU A 1 185 ? 19.381 -11.155 0.411 1.00 58.09 185 LEU A C 1
ATOM 1458 O O . LEU A 1 185 ? 18.650 -10.252 0.009 1.00 58.09 185 LEU A O 1
ATOM 1462 N N . LYS A 1 186 ? 20.430 -10.932 1.211 1.00 57.38 186 LYS A N 1
ATOM 1463 C CA . LYS A 1 186 ? 20.842 -9.603 1.706 1.00 57.38 186 LYS A CA 1
ATOM 1464 C C . LYS A 1 186 ? 21.042 -8.559 0.603 1.00 57.38 186 LYS A C 1
ATOM 1466 O O . LYS A 1 186 ? 20.936 -7.372 0.881 1.00 57.38 186 LYS A O 1
ATOM 1471 N N . ASP A 1 187 ? 21.321 -8.995 -0.621 1.00 64.94 187 ASP A N 1
ATOM 1472 C CA . ASP A 1 187 ? 21.557 -8.101 -1.756 1.00 64.94 187 ASP A CA 1
ATOM 1473 C C . ASP A 1 187 ? 20.250 -7.606 -2.405 1.00 64.94 187 ASP A C 1
ATOM 1475 O O . ASP A 1 187 ? 20.273 -6.650 -3.179 1.00 64.94 187 ASP A O 1
ATOM 1479 N N . ASN A 1 188 ? 19.111 -8.229 -2.075 1.00 73.12 188 ASN A N 1
ATOM 1480 C CA . ASN A 1 188 ? 17.806 -7.945 -2.675 1.00 73.12 188 ASN A CA 1
ATOM 1481 C C . ASN A 1 188 ? 16.785 -7.339 -1.713 1.00 73.12 188 ASN A C 1
ATOM 1483 O O . ASN A 1 188 ? 15.728 -6.888 -2.146 1.00 73.12 188 ASN A O 1
ATOM 1487 N N . PHE A 1 189 ? 17.092 -7.313 -0.419 1.00 78.19 189 PHE A N 1
ATOM 1488 C CA . PHE A 1 189 ? 16.229 -6.733 0.598 1.00 78.19 189 PHE A CA 1
ATOM 1489 C C . PHE A 1 189 ? 17.024 -5.824 1.514 1.00 78.19 189 PHE A C 1
ATOM 1491 O O . PHE A 1 189 ? 18.066 -6.206 2.050 1.00 78.19 189 PHE A O 1
ATOM 1498 N N . LYS A 1 190 ? 16.495 -4.624 1.730 1.00 78.69 190 LYS A N 1
ATOM 1499 C CA . LYS A 1 190 ? 17.047 -3.672 2.687 1.00 78.69 190 LYS A CA 1
ATOM 1500 C C . LYS A 1 190 ? 16.161 -3.619 3.913 1.00 78.69 190 LYS A C 1
ATOM 1502 O O . LYS A 1 190 ? 14.982 -3.303 3.809 1.00 78.69 190 LYS A O 1
ATOM 1507 N N . PHE A 1 191 ? 16.750 -3.910 5.064 1.00 83.69 191 PHE A N 1
ATOM 1508 C CA . PHE A 1 191 ? 16.107 -3.735 6.358 1.00 83.69 191 PHE A CA 1
ATOM 1509 C C . PHE A 1 191 ? 16.292 -2.289 6.803 1.00 83.69 191 PHE A C 1
ATOM 1511 O O . PHE A 1 191 ? 17.415 -1.778 6.807 1.00 83.69 191 PHE A O 1
ATOM 1518 N N . ILE A 1 192 ? 15.189 -1.641 7.157 1.00 84.88 192 ILE A N 1
ATOM 1519 C CA . ILE A 1 192 ? 15.152 -0.237 7.544 1.00 84.88 192 ILE A CA 1
ATOM 1520 C C . ILE A 1 192 ? 14.594 -0.173 8.960 1.00 84.88 192 ILE A C 1
ATOM 1522 O O . ILE A 1 192 ? 13.499 -0.662 9.230 1.00 84.88 192 ILE A O 1
ATOM 1526 N N . GLU A 1 193 ? 15.364 0.418 9.868 1.00 87.12 193 GLU A N 1
ATOM 1527 C CA . GLU A 1 193 ? 14.901 0.761 11.208 1.00 87.12 193 GLU A CA 1
ATOM 1528 C C . GLU A 1 193 ? 14.733 2.273 11.270 1.00 87.12 193 GLU A C 1
ATOM 1530 O O . GLU A 1 193 ? 15.675 3.029 11.008 1.00 87.12 193 GLU A O 1
ATOM 1535 N N . TYR A 1 194 ? 13.526 2.713 11.596 1.00 84.19 194 TYR A N 1
ATOM 1536 C CA . TYR A 1 194 ? 13.217 4.125 11.691 1.00 84.19 194 TYR A CA 1
ATOM 1537 C C . TYR A 1 194 ? 13.274 4.603 13.139 1.00 84.19 194 TYR A C 1
ATOM 1539 O O . TYR A 1 194 ? 13.083 3.842 14.088 1.00 84.19 194 TYR A O 1
ATOM 1547 N N . GLN A 1 195 ? 13.552 5.893 13.311 1.00 85.56 195 GLN A N 1
ATOM 1548 C CA . GLN A 1 195 ? 13.590 6.510 14.631 1.00 85.56 195 GLN A CA 1
ATOM 1549 C C . GLN A 1 195 ? 12.184 6.682 15.206 1.00 85.56 195 GLN A C 1
ATOM 1551 O O . GLN A 1 195 ? 11.197 6.781 14.475 1.00 85.56 195 GLN A O 1
ATOM 1556 N N . THR A 1 196 ? 12.119 6.806 16.531 1.00 88.38 196 THR A N 1
ATOM 1557 C CA . THR A 1 196 ? 10.911 7.243 17.224 1.00 88.38 196 THR A CA 1
ATOM 1558 C C . THR A 1 196 ? 10.369 8.526 16.604 1.00 88.38 196 THR A C 1
ATOM 1560 O O . THR A 1 196 ? 11.092 9.515 16.462 1.00 88.38 196 THR A O 1
ATOM 1563 N N . GLY A 1 197 ? 9.081 8.531 16.285 1.00 89.50 197 GLY A N 1
ATOM 1564 C CA . GLY A 1 197 ? 8.472 9.633 15.557 1.00 89.50 197 GLY A CA 1
ATOM 1565 C C . GLY A 1 197 ? 6.958 9.631 15.651 1.00 89.50 197 GLY A C 1
ATOM 1566 O O . GLY A 1 197 ? 6.362 8.776 16.305 1.00 89.50 197 GLY A O 1
ATOM 1567 N N . ILE A 1 198 ? 6.351 10.623 15.006 1.00 91.88 198 ILE A N 1
ATOM 1568 C CA . ILE A 1 198 ? 4.922 10.616 14.703 1.00 91.88 198 ILE A CA 1
ATOM 1569 C C . ILE A 1 198 ? 4.782 9.950 13.339 1.00 91.88 198 ILE A C 1
ATOM 1571 O O . ILE A 1 198 ? 5.379 10.411 12.369 1.00 91.88 198 ILE A O 1
ATOM 1575 N N . TRP A 1 199 ? 4.014 8.873 13.303 1.00 89.75 199 TRP A N 1
ATOM 1576 C CA . TRP A 1 199 ? 3.781 8.035 12.138 1.00 89.75 199 TRP A CA 1
ATOM 1577 C C . TRP A 1 199 ? 2.326 8.134 11.698 1.00 89.75 199 TRP A C 1
ATOM 1579 O O . TRP A 1 199 ? 1.441 8.352 12.529 1.00 89.75 199 TRP A O 1
ATOM 1589 N N . SER A 1 200 ? 2.109 7.963 10.399 1.00 87.88 200 SER A N 1
ATOM 1590 C CA . SER A 1 200 ? 0.813 7.781 9.746 1.00 87.88 200 SER A CA 1
ATOM 1591 C C . SER A 1 200 ? 1.060 6.822 8.585 1.00 87.88 200 SER A C 1
ATOM 1593 O O . SER A 1 200 ? 1.932 7.120 7.768 1.00 87.88 200 SER A O 1
ATOM 1595 N N . MET A 1 201 ? 0.414 5.656 8.581 1.00 83.25 201 MET A N 1
ATOM 1596 C CA . MET A 1 201 ? 0.638 4.580 7.603 1.00 83.25 201 MET A CA 1
ATOM 1597 C C . MET A 1 201 ? -0.541 3.625 7.517 1.00 83.25 201 MET A C 1
ATOM 1599 O O . MET A 1 201 ? -1.222 3.466 8.549 1.00 83.25 201 MET A O 1
#

Sequence (201 aa):
MIISDKRSIILAYNTVERLLKGDFFHFSKIEEITQEFANFDKEWPVIGLGTTNWYKRNGEAIVEGFAENPEFLWADPESNPPGKLINLNYDHPDHEENLKSPVIGPDDALPQFPFMAIALCDPKESIDYALSAGENIHEWIENKFSSDNLGLAAIHVSGKLDEVKSTAACHIPLGGLDLNEGYSLKDNFKFIEYQTGIWSM